Protein AF-A0A1E1WLI4-F1 (afdb_monomer_lite)

InterPro domains:
  IPR000904 Sec7 domain [PF01369] (79-240)
  IPR000904 Sec7 domain [PS50190] (71-241)
  IPR000904 Sec7 domain [SM00222] (75-241)
  IPR000904 Sec7 domain [cd00171] (80-241)
  IPR023394 Sec7, C-terminal domain superfamily [G3DSA:1.10.1000.11] (152-241)
  IPR035999 Sec7 domain superfamily [SSF48425] (76-240)

Secondary structure (DSSP, 8-state):
---SS---S------------S-------HHHHHHHHHHHHHHHHHHHHHHHHHHHHHHHHHHHHHHHHHHHHHHHHHHHHHHHHHHHHHH-HHHHHHHHHHTTSS-SSHHHHHHHHHH-TT--HHHHHHHHT-SSHHHHHHHHHHHHT---TT--HHHHHHHHHHHSPPPSSHHHHHHHHHHHHHHHHHH-TTT-SSHHHHHHHHHHHHHHHHHHH-TT--SPPPHHHHHHHTTTTTTT-

Foldseek 3Di:
DPPPPPPDDDDDDDDDDDDDDPPPDDDDDPVRVVVVVVVVVVVVVVVVVVVVVVVVVVVVVVVVVVVVVVVVVVVVVLVVQLLVLQVLLQVPVVVSVVSCVVVVNFDLALQRLLVVLQVVVSHALASSLVQCLDDDPSSLSNLLNNLVVDDCAPPDLVRLLCVLCVSHPHDPDPSSNLSNLLSNLVSNCVRVVPPAVDSQLSSVVNVLVVVLCCLQPPPVNPDRDDPVRSVVVSQCSRVRD

Structure (mmCIF, N/CA/C/O backbone):
data_AF-A0A1E1WLI4-F1
#
_entry.id   AF-A0A1E1WLI4-F1
#
loop_
_atom_site.group_PDB
_atom_site.id
_atom_site.type_symbol
_atom_site.label_atom_id
_atom_site.label_alt_id
_atom_site.label_comp_id
_atom_site.label_asym_id
_atom_site.label_entity_id
_atom_site.label_seq_id
_atom_site.pdbx_PDB_ins_code
_atom_site.Cartn_x
_atom_site.Cartn_y
_atom_site.Cartn_z
_atom_site.occupancy
_atom_site.B_iso_or_equiv
_atom_site.auth_seq_id
_atom_site.auth_comp_id
_atom_site.auth_asym_id
_atom_site.auth_atom_id
_atom_site.pdbx_PDB_model_num
ATOM 1 N N . MET A 1 1 ? -42.929 10.817 21.572 1.00 41.91 1 MET A N 1
ATOM 2 C CA . MET A 1 1 ? -44.168 10.035 21.795 1.00 41.91 1 MET A CA 1
ATOM 3 C C . MET A 1 1 ? -44.235 9.492 23.230 1.00 41.91 1 MET A C 1
ATOM 5 O O . MET A 1 1 ? -44.717 8.392 23.446 1.00 41.91 1 MET A O 1
ATOM 9 N N . ILE A 1 2 ? -43.776 10.263 24.224 1.00 36.34 2 ILE A N 1
ATOM 10 C CA . ILE A 1 2 ? -43.854 9.917 25.658 1.00 36.34 2 ILE A CA 1
ATOM 11 C C . ILE A 1 2 ? -44.306 11.183 26.400 1.00 36.34 2 ILE A C 1
ATOM 13 O O . ILE A 1 2 ? -43.609 11.724 27.245 1.00 36.34 2 ILE A O 1
ATOM 17 N N . SER A 1 3 ? -45.430 11.746 25.965 1.00 35.00 3 SER A N 1
ATOM 18 C CA . SER A 1 3 ? -45.944 13.022 26.481 1.00 35.00 3 SER A CA 1
ATOM 19 C C . SER A 1 3 ? -47.457 13.008 26.720 1.00 35.00 3 SER A C 1
ATOM 21 O O . SER A 1 3 ? -48.027 14.051 26.998 1.00 35.00 3 SER A O 1
ATOM 23 N N . ASP A 1 4 ? -48.101 11.834 26.671 1.00 39.88 4 ASP A N 1
ATOM 24 C CA . ASP A 1 4 ? -49.566 11.707 26.779 1.00 39.88 4 ASP A CA 1
ATOM 25 C C . ASP A 1 4 ? -50.055 10.845 27.959 1.00 39.88 4 ASP A C 1
ATOM 27 O O . ASP A 1 4 ? -51.241 10.541 28.047 1.00 39.88 4 ASP A O 1
ATOM 31 N N . PHE A 1 5 ? -49.184 10.456 28.898 1.00 37.03 5 PHE A N 1
ATOM 32 C CA . PHE A 1 5 ? -49.568 9.563 30.009 1.00 37.03 5 PHE A CA 1
ATOM 33 C C . PHE A 1 5 ? -49.597 10.210 31.403 1.00 37.03 5 PHE A C 1
ATOM 35 O O . PHE A 1 5 ? -49.761 9.512 32.400 1.00 37.03 5 PHE A O 1
ATOM 42 N N . GLU A 1 6 ? -49.500 11.538 31.484 1.00 39.47 6 GLU A N 1
ATOM 43 C CA . GLU A 1 6 ? -49.388 12.275 32.754 1.00 39.47 6 GLU A CA 1
ATOM 44 C C . GLU A 1 6 ? -50.690 12.951 33.232 1.00 39.47 6 GLU A C 1
ATOM 46 O O . GLU A 1 6 ? -50.656 13.822 34.093 1.00 39.47 6 GLU A O 1
ATOM 51 N N . ASN A 1 7 ? -51.860 12.552 32.718 1.00 34.22 7 ASN A N 1
ATOM 52 C CA . ASN A 1 7 ? -53.120 13.275 32.964 1.00 34.22 7 ASN A CA 1
ATOM 53 C C . ASN A 1 7 ? -54.192 12.515 33.762 1.00 34.22 7 ASN A C 1
ATOM 55 O O . ASN A 1 7 ? -55.387 12.703 33.542 1.00 34.22 7 ASN A O 1
ATOM 59 N N . LEU A 1 8 ? -53.801 11.691 34.736 1.00 33.12 8 LEU A N 1
ATOM 60 C CA . LEU A 1 8 ? -54.750 11.187 35.736 1.00 33.12 8 LEU A CA 1
ATOM 61 C C . LEU A 1 8 ? -54.211 11.330 37.159 1.00 33.12 8 LEU A C 1
ATOM 63 O O . LEU A 1 8 ? -53.906 10.356 37.840 1.00 33.12 8 LEU A O 1
ATOM 67 N N . SER A 1 9 ? -54.174 12.572 37.640 1.00 39.81 9 SER A N 1
ATOM 68 C CA . SER A 1 9 ? -54.328 12.831 39.068 1.00 39.81 9 SER A CA 1
ATOM 69 C C . SER A 1 9 ? -55.170 14.087 39.312 1.00 39.81 9 SER A C 1
ATOM 71 O O . SER A 1 9 ? -54.763 15.197 38.995 1.00 39.81 9 SER A O 1
ATOM 73 N N . LEU A 1 10 ? -56.347 13.851 39.902 1.00 46.19 10 LEU A N 1
ATOM 74 C CA . LEU A 1 10 ? -57.048 14.695 40.877 1.00 46.19 10 LEU A CA 1
ATOM 75 C C . LEU A 1 10 ? -57.472 16.121 40.452 1.00 46.19 10 LEU A C 1
ATOM 77 O O . LEU A 1 10 ? -56.738 17.092 40.603 1.00 46.19 10 LEU A O 1
ATOM 81 N N . GLY A 1 11 ? -58.755 16.261 40.097 1.00 29.23 11 GLY A N 1
ATOM 82 C CA . GLY A 1 11 ? -59.510 17.521 40.111 1.00 29.23 11 GLY A CA 1
ATOM 83 C C . GLY A 1 11 ? -60.920 17.276 40.661 1.00 29.23 11 GLY A C 1
ATOM 84 O O . GLY A 1 11 ? -61.632 16.412 40.158 1.00 29.23 11 GLY A O 1
ATOM 85 N N . GLY A 1 12 ? -61.270 17.953 41.756 1.00 32.59 12 GLY A N 1
ATOM 86 C CA . GLY A 1 12 ? -62.385 17.602 42.641 1.00 32.59 12 GLY A CA 1
ATOM 87 C C . GLY A 1 12 ? -63.793 18.117 42.295 1.00 32.59 12 GLY A C 1
ATOM 88 O O . GLY A 1 12 ? -64.016 18.841 41.332 1.00 32.59 12 GLY A O 1
ATOM 89 N N . ASN A 1 13 ? -64.719 17.692 43.168 1.00 41.06 13 ASN A N 1
ATOM 90 C CA . ASN A 1 13 ? -66.100 18.124 43.449 1.00 41.06 13 ASN A CA 1
ATOM 91 C C . ASN A 1 13 ? -66.645 19.376 42.726 1.00 41.06 13 ASN A C 1
ATOM 93 O O . ASN A 1 13 ? -66.131 20.468 42.947 1.00 41.06 13 ASN A O 1
ATOM 97 N N . ASN A 1 14 ? -67.826 19.278 42.088 1.00 39.31 14 ASN A N 1
ATOM 98 C CA . ASN A 1 14 ? -69.130 19.610 42.707 1.00 39.31 14 ASN A CA 1
ATOM 99 C C . ASN A 1 14 ? -70.328 19.472 41.734 1.00 39.31 14 ASN A C 1
ATOM 101 O O . ASN A 1 14 ? -70.182 19.640 40.531 1.00 39.31 14 ASN A O 1
ATOM 105 N N . ALA A 1 15 ? -71.518 19.318 42.335 1.00 34.66 15 ALA A N 1
ATOM 106 C CA . ALA A 1 15 ? -72.873 19.577 41.812 1.00 34.66 15 ALA A CA 1
ATOM 107 C C . ALA A 1 15 ? -73.647 18.444 41.090 1.00 34.66 15 ALA A C 1
ATOM 109 O O . ALA A 1 15 ? -73.591 18.251 39.882 1.00 34.66 15 ALA A O 1
ATOM 110 N N . ALA A 1 16 ? -74.453 17.766 41.915 1.00 50.00 16 ALA A N 1
ATOM 111 C CA . ALA A 1 16 ? -75.789 17.209 41.688 1.00 50.00 16 ALA A CA 1
ATOM 112 C C . ALA A 1 16 ? -76.392 17.239 40.267 1.00 50.00 16 ALA A C 1
ATOM 114 O O . ALA A 1 16 ? -76.735 18.291 39.737 1.00 50.00 16 ALA A O 1
ATOM 115 N N . SER A 1 17 ? -76.765 16.060 39.766 1.00 34.81 17 SER A N 1
ATOM 116 C CA . SER A 1 17 ? -78.073 15.885 39.130 1.00 34.81 17 SER A CA 1
ATOM 117 C C . SER A 1 17 ? -78.572 14.453 39.310 1.00 34.81 17 SER A C 1
ATOM 119 O O . SER A 1 17 ? -77.885 13.461 39.094 1.00 34.81 17 SER A O 1
ATOM 121 N N . ASN A 1 18 ? -79.788 14.409 39.828 1.00 45.06 18 ASN A N 1
ATOM 122 C CA . ASN A 1 18 ? -80.587 13.268 40.203 1.00 45.06 18 ASN A CA 1
ATOM 123 C C . ASN A 1 18 ? -81.033 12.511 38.940 1.00 45.06 18 ASN A C 1
ATOM 125 O O . ASN A 1 18 ? -81.950 12.961 38.262 1.00 45.06 18 ASN A O 1
ATOM 129 N N . HIS A 1 19 ? -80.413 11.376 38.629 1.00 37.69 19 HIS A N 1
ATOM 130 C CA . HIS A 1 19 ? -81.021 10.356 37.776 1.00 37.69 19 HIS A CA 1
ATOM 131 C C . HIS A 1 19 ? -80.752 8.992 38.402 1.00 37.69 19 HIS A C 1
ATOM 133 O O . HIS A 1 19 ? -79.613 8.540 38.478 1.00 37.69 19 HIS A O 1
ATOM 139 N N . GLY A 1 20 ? -81.822 8.394 38.932 1.00 39.03 20 GLY A N 1
ATOM 140 C CA . GLY A 1 20 ? -81.800 7.078 39.551 1.00 39.03 20 GLY A CA 1
ATOM 141 C C . GLY A 1 20 ? -81.282 6.028 38.578 1.00 39.03 20 GLY A C 1
ATOM 142 O O . GLY A 1 20 ? -81.850 5.838 37.503 1.00 39.03 20 GLY A O 1
ATOM 143 N N . ASP A 1 21 ? -80.208 5.361 38.983 1.00 35.41 21 ASP A N 1
ATOM 144 C CA . ASP A 1 21 ? -79.674 4.200 38.289 1.00 35.41 21 ASP A CA 1
ATOM 145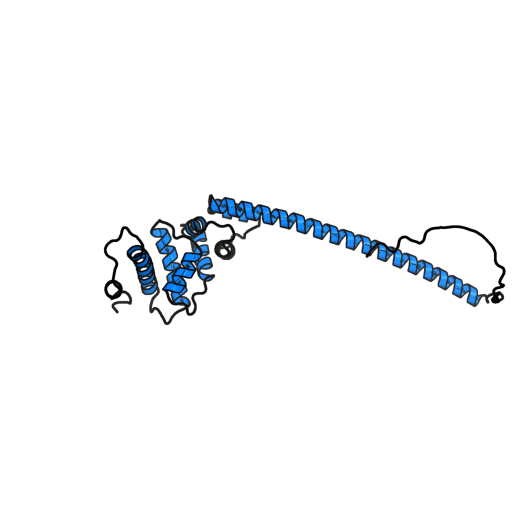 C C . ASP A 1 21 ? -80.557 2.977 38.638 1.00 35.41 21 ASP A C 1
ATOM 147 O O . ASP A 1 21 ? -80.740 2.693 39.828 1.00 35.41 21 ASP A O 1
ATOM 151 N N . PRO A 1 22 ? -81.161 2.259 37.667 1.00 40.94 22 PRO A N 1
ATOM 152 C CA . PRO A 1 22 ? -82.155 1.210 37.933 1.00 40.94 22 PRO A CA 1
ATOM 153 C C . PRO A 1 22 ? -81.571 -0.091 38.502 1.00 40.94 22 PRO A C 1
ATOM 155 O O . PRO A 1 22 ? -82.314 -1.034 38.766 1.00 40.94 22 PRO A O 1
ATOM 158 N N . PHE A 1 23 ? -80.256 -0.171 38.696 1.00 41.78 23 PHE A N 1
ATOM 159 C CA . PHE A 1 23 ? -79.565 -1.390 39.105 1.00 41.78 23 PHE A CA 1
ATOM 160 C C . PHE A 1 23 ? -79.122 -1.353 40.570 1.00 41.78 23 PHE A C 1
ATOM 162 O O . PHE A 1 23 ? -77.966 -1.592 40.911 1.00 41.78 23 PHE A O 1
ATOM 169 N N . SER A 1 24 ? -80.082 -1.140 41.470 1.00 48.59 24 SER A N 1
ATOM 170 C CA . SER A 1 24 ? -79.969 -1.599 42.858 1.00 48.59 24 SER A CA 1
ATOM 171 C C . SER A 1 24 ? -80.177 -3.119 42.883 1.00 48.59 24 SER A C 1
ATOM 173 O O . SER A 1 24 ? -81.220 -3.613 43.316 1.00 48.59 24 SER A O 1
ATOM 175 N N . HIS A 1 25 ? -79.210 -3.876 42.359 1.00 46.22 25 HIS A N 1
ATOM 176 C CA . HIS A 1 25 ? -79.233 -5.332 42.453 1.00 46.22 25 HIS A CA 1
ATOM 177 C C . HIS A 1 25 ? -79.003 -5.749 43.909 1.00 46.22 25 HIS A C 1
ATOM 179 O O . HIS A 1 25 ? -77.880 -5.768 44.406 1.00 46.22 25 HIS A O 1
ATOM 185 N N . THR A 1 26 ? -80.122 -6.023 44.585 1.00 52.44 26 THR A N 1
ATOM 186 C CA . THR A 1 26 ? -80.393 -7.287 45.286 1.00 52.44 26 THR A CA 1
ATOM 187 C C . THR A 1 26 ? -79.150 -8.062 45.716 1.00 52.44 26 THR A C 1
ATOM 189 O O . THR A 1 26 ? -78.447 -8.604 44.866 1.00 52.44 26 THR A O 1
ATOM 192 N N . GLU A 1 27 ? -78.947 -8.123 47.033 1.00 63.09 27 GLU A N 1
ATOM 193 C CA . GLU A 1 27 ? -78.191 -9.132 47.789 1.00 63.09 27 GLU A CA 1
ATOM 194 C C . GLU A 1 27 ? -77.530 -10.209 46.910 1.00 63.09 27 GLU A C 1
ATOM 196 O O . GLU A 1 27 ? -78.153 -11.200 46.529 1.00 63.09 27 GLU A O 1
ATOM 201 N N . LEU A 1 28 ? -76.255 -9.989 46.566 1.00 62.34 28 LEU A N 1
ATOM 202 C CA . LEU A 1 28 ? -75.409 -10.990 45.913 1.00 62.34 28 LEU A CA 1
ATOM 203 C C . LEU A 1 28 ? -75.507 -12.307 46.686 1.00 62.34 28 LEU A C 1
ATOM 205 O O . LEU A 1 28 ? -75.354 -12.315 47.911 1.00 62.34 28 LEU A O 1
ATOM 209 N N . THR A 1 29 ? -75.704 -13.426 45.986 1.00 77.12 29 THR A N 1
ATOM 210 C CA . THR A 1 29 ? -75.636 -14.729 46.655 1.00 77.12 29 THR A CA 1
ATOM 211 C C . THR A 1 29 ? -74.233 -14.923 47.248 1.00 77.12 29 THR A C 1
ATOM 213 O O . THR A 1 29 ? -73.255 -14.386 46.708 1.00 77.12 29 THR A O 1
ATOM 216 N N . PRO A 1 30 ? -74.077 -15.700 48.336 1.00 79.31 30 PRO A N 1
ATOM 217 C CA . PRO A 1 30 ? -72.772 -15.919 48.968 1.00 79.31 30 PRO A CA 1
ATOM 218 C C . PRO A 1 30 ? -71.690 -16.388 47.979 1.00 79.31 30 PRO A C 1
ATOM 220 O O . PRO A 1 30 ? -70.521 -16.018 48.088 1.00 79.31 30 PRO A O 1
ATOM 223 N N . GLU A 1 31 ? -72.094 -17.160 46.967 1.00 80.94 31 GLU A N 1
ATOM 224 C CA . GLU A 1 31 ? -71.239 -17.649 45.882 1.00 80.94 31 GLU A CA 1
ATOM 225 C C . GLU A 1 31 ? -70.775 -16.528 44.940 1.00 80.94 31 GLU A C 1
ATOM 227 O O . GLU A 1 31 ? -69.593 -16.465 44.597 1.00 80.94 31 GLU A O 1
ATOM 232 N N . GLN A 1 32 ? -71.663 -15.600 44.568 1.00 80.31 32 GLN A N 1
ATOM 233 C CA . GLN A 1 32 ? -71.318 -14.439 43.741 1.00 80.31 32 GLN A CA 1
ATOM 234 C C . GLN A 1 32 ? -70.427 -13.446 44.497 1.00 80.31 32 GLN A C 1
ATOM 236 O O . GLN A 1 32 ? -69.485 -12.900 43.923 1.00 80.31 32 GLN A O 1
ATOM 241 N N . GLN A 1 33 ? -70.670 -13.248 45.797 1.00 77.19 33 GLN A N 1
ATOM 242 C CA . GLN A 1 33 ? -69.817 -12.428 46.664 1.00 77.19 33 GLN A CA 1
ATOM 243 C C . GLN A 1 33 ? -68.402 -13.014 46.779 1.00 77.19 33 GLN A C 1
ATOM 245 O O . GLN A 1 33 ? -67.419 -12.283 46.649 1.00 77.19 33 GLN A O 1
ATOM 250 N N . LYS A 1 34 ? -68.291 -14.338 46.945 1.00 84.50 34 LYS A N 1
ATOM 251 C CA . LYS A 1 34 ? -67.009 -15.055 46.968 1.00 84.50 34 LYS A CA 1
ATOM 252 C C . LYS A 1 34 ? -66.260 -14.934 45.636 1.00 84.50 34 LYS A C 1
ATOM 254 O O . LYS A 1 34 ? -65.084 -14.579 45.639 1.00 84.50 34 LYS A O 1
ATOM 259 N N . ALA A 1 35 ? -66.944 -15.135 44.507 1.00 85.50 35 ALA A N 1
ATOM 260 C CA . ALA A 1 35 ? -66.349 -14.979 43.178 1.00 85.50 35 ALA A CA 1
ATOM 261 C C . ALA A 1 35 ? -65.848 -13.545 42.928 1.00 85.50 35 ALA A C 1
ATOM 263 O O . ALA A 1 35 ? -64.760 -13.353 42.391 1.00 85.50 35 ALA A O 1
ATOM 264 N N . LEU A 1 36 ? -66.599 -12.527 43.367 1.00 83.25 36 LEU A N 1
ATOM 265 C CA . LEU A 1 36 ? -66.191 -11.124 43.262 1.00 83.25 36 LEU A CA 1
ATOM 266 C C . LEU A 1 36 ? -64.923 -10.830 44.082 1.00 83.25 36 LEU A C 1
ATOM 268 O O . LEU A 1 36 ? -64.057 -10.081 43.630 1.00 83.25 36 LEU A O 1
ATOM 272 N N . ILE A 1 37 ? -64.805 -11.415 45.277 1.00 88.75 37 ILE A N 1
ATOM 273 C CA . ILE A 1 37 ? -63.611 -11.299 46.126 1.00 88.75 37 ILE A CA 1
ATOM 274 C C . ILE A 1 37 ? -62.409 -11.966 45.451 1.00 88.75 37 ILE A C 1
ATOM 276 O O . ILE A 1 37 ? -61.342 -11.356 45.394 1.00 88.75 37 ILE A O 1
ATOM 280 N N . ASP A 1 38 ? -62.579 -13.162 44.885 1.00 91.56 38 ASP A N 1
ATOM 281 C CA . ASP A 1 38 ? -61.509 -13.863 44.166 1.00 91.56 38 ASP A CA 1
ATOM 282 C C . ASP A 1 38 ? -61.069 -13.102 42.903 1.00 91.56 38 ASP A C 1
ATOM 284 O O . ASP A 1 38 ? -59.870 -12.951 42.665 1.00 91.56 38 ASP A O 1
ATOM 288 N N . ILE A 1 39 ? -62.010 -12.544 42.130 1.00 91.94 39 ILE A N 1
ATOM 289 C CA . ILE A 1 39 ? -61.708 -11.691 40.966 1.00 91.94 39 ILE A CA 1
ATOM 290 C C . ILE A 1 39 ? -60.948 -10.436 41.401 1.00 91.94 39 ILE A C 1
ATOM 292 O O . ILE A 1 39 ? -59.966 -10.059 40.764 1.00 91.94 39 ILE A O 1
ATOM 296 N N . ARG A 1 40 ? -61.374 -9.784 42.491 1.00 88.31 40 ARG A N 1
ATOM 297 C CA . ARG A 1 40 ? -60.684 -8.603 43.031 1.00 88.31 40 ARG A CA 1
ATOM 298 C C . ARG A 1 40 ? -59.274 -8.945 43.496 1.00 88.31 40 ARG A C 1
ATOM 300 O O . ARG A 1 40 ? -58.356 -8.211 43.149 1.00 88.31 40 ARG A O 1
ATOM 307 N N . ARG A 1 41 ? -59.092 -10.066 44.202 1.00 92.88 41 ARG A N 1
ATOM 308 C CA . ARG A 1 41 ? -57.770 -10.551 44.624 1.00 92.88 41 ARG A CA 1
ATOM 309 C C . ARG A 1 41 ? -56.864 -10.770 43.416 1.00 92.88 41 ARG A C 1
ATOM 311 O O . ARG A 1 41 ? -55.761 -10.239 43.374 1.00 92.88 41 ARG A O 1
ATOM 318 N N . ARG A 1 42 ? -57.369 -11.465 42.395 1.00 93.12 42 ARG A N 1
ATOM 319 C CA . ARG A 1 42 ? -56.601 -11.781 41.187 1.00 93.12 42 ARG A CA 1
ATOM 320 C C . ARG A 1 42 ? -56.281 -10.552 40.341 1.00 93.12 42 ARG A C 1
ATOM 322 O O . ARG A 1 42 ? -55.202 -10.461 39.770 1.00 93.12 42 ARG A O 1
ATOM 329 N N . LYS A 1 43 ? -57.186 -9.569 40.301 1.00 92.88 43 LYS A N 1
ATOM 330 C CA . LYS A 1 43 ? -56.917 -8.255 39.704 1.00 92.88 43 LYS A CA 1
ATOM 331 C C . LYS A 1 43 ? -55.761 -7.552 40.421 1.00 92.88 43 LYS A C 1
ATOM 333 O O . LYS A 1 43 ? -54.916 -6.972 39.751 1.00 92.88 43 LYS A O 1
ATOM 338 N N . THR A 1 44 ? -55.724 -7.591 41.753 1.00 92.69 44 THR A N 1
ATOM 339 C CA . THR A 1 44 ? -54.628 -7.000 42.532 1.00 92.69 44 THR A CA 1
ATOM 340 C C . THR A 1 44 ? -53.302 -7.716 42.277 1.00 92.69 44 THR A C 1
ATOM 342 O O . THR A 1 44 ? -52.295 -7.044 42.086 1.00 92.69 44 THR A O 1
ATOM 345 N N . GLU A 1 45 ? -53.307 -9.050 42.206 1.00 95.25 45 GLU A N 1
ATOM 346 C CA . GLU A 1 45 ? -52.125 -9.858 41.858 1.00 95.25 45 GLU A CA 1
ATOM 347 C C . GLU A 1 45 ? -51.581 -9.491 40.466 1.00 95.25 45 GLU A C 1
ATOM 349 O O . GLU A 1 45 ? -50.407 -9.162 40.336 1.00 95.25 45 GLU A O 1
ATOM 354 N N . LEU A 1 46 ? -52.444 -9.439 39.445 1.00 94.75 46 LEU A N 1
ATOM 355 C CA . LEU A 1 46 ? -52.040 -9.074 38.081 1.00 94.75 46 LEU A CA 1
ATOM 356 C C . LEU A 1 46 ? -51.528 -7.634 37.974 1.00 94.75 46 LEU A C 1
ATOM 358 O O . LEU A 1 46 ? -50.615 -7.360 37.205 1.00 94.75 46 LEU A O 1
ATOM 362 N N . LEU A 1 47 ? -52.108 -6.694 38.727 1.00 92.25 47 LEU A N 1
ATOM 363 C CA . LEU A 1 47 ? -51.627 -5.310 38.744 1.00 92.25 47 LEU A CA 1
ATOM 364 C C . LEU A 1 47 ? -50.231 -5.198 39.364 1.00 92.25 47 LEU A C 1
ATOM 366 O O . LEU A 1 47 ? -49.423 -4.415 38.873 1.00 92.25 47 LEU A O 1
ATOM 370 N N . LEU A 1 48 ? -49.951 -5.979 40.409 1.00 94.38 48 LEU A N 1
ATOM 371 C CA . LEU A 1 48 ? -48.613 -6.074 40.993 1.00 94.38 48 LEU A CA 1
ATOM 372 C C . LEU A 1 48 ? -47.616 -6.667 39.995 1.00 94.38 48 LEU A C 1
ATOM 374 O O . LEU A 1 48 ? -46.527 -6.130 39.839 1.00 94.38 48 LEU A O 1
ATOM 378 N N . GLU A 1 49 ? -48.011 -7.716 39.278 1.00 96.31 49 GLU A N 1
ATOM 379 C CA . GLU A 1 49 ? -47.166 -8.373 38.277 1.00 96.31 49 GLU A CA 1
ATOM 380 C C . GLU A 1 49 ? -46.865 -7.448 37.084 1.00 96.31 49 GLU A C 1
ATOM 382 O O . GLU A 1 49 ? -45.718 -7.327 36.664 1.00 96.31 49 GLU A O 1
ATOM 387 N N . ILE A 1 50 ? -47.863 -6.703 36.591 1.00 94.25 50 ILE A N 1
ATOM 388 C CA . ILE A 1 50 ? -47.670 -5.678 35.550 1.00 94.25 50 ILE A CA 1
ATOM 389 C C . ILE A 1 50 ? -46.735 -4.569 36.036 1.00 94.25 50 ILE A C 1
ATOM 391 O O . ILE A 1 50 ? -45.901 -4.097 35.264 1.00 94.25 50 ILE A O 1
ATOM 395 N N . GLN A 1 51 ? -46.875 -4.134 37.290 1.00 92.62 51 GLN A N 1
ATOM 396 C CA . GLN A 1 51 ? -46.003 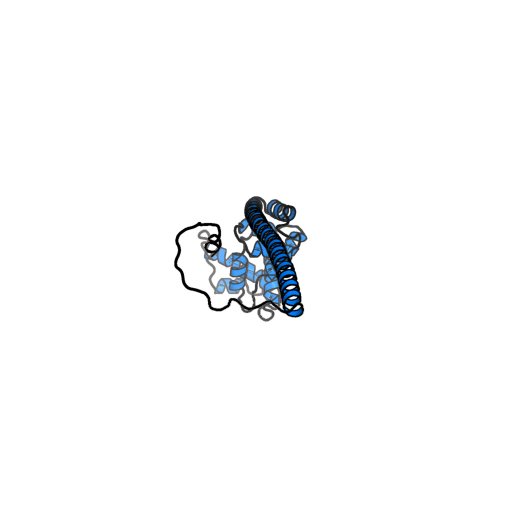-3.108 37.853 1.00 92.62 51 GLN A CA 1
ATOM 397 C C . GLN A 1 51 ? -44.560 -3.611 37.946 1.00 92.62 51 GLN A C 1
ATOM 399 O O . GLN A 1 51 ? -43.652 -2.912 37.512 1.00 92.62 51 GLN A O 1
ATOM 404 N N . GLN A 1 52 ? -44.363 -4.843 38.411 1.00 95.94 52 GLN A N 1
ATOM 405 C CA . GLN A 1 52 ? -43.043 -5.452 38.498 1.00 95.94 52 GLN A CA 1
ATOM 406 C C . GLN A 1 52 ? -42.391 -5.603 37.115 1.00 95.94 52 GLN A C 1
ATOM 408 O O . GLN A 1 52 ? -41.253 -5.188 36.929 1.00 95.94 52 GLN A O 1
ATOM 413 N N . LEU A 1 53 ? -43.130 -6.096 36.116 1.00 94.62 53 LEU A N 1
ATOM 414 C CA . LEU A 1 53 ? -42.635 -6.199 34.737 1.00 94.62 53 LEU A CA 1
ATOM 415 C C . LEU A 1 53 ? -42.296 -4.833 34.129 1.00 94.62 53 LEU A C 1
ATOM 417 O O . LEU A 1 53 ? -41.366 -4.716 33.333 1.00 94.62 53 LEU A O 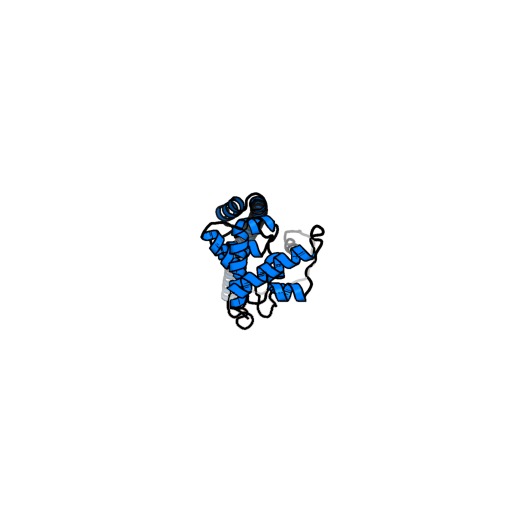1
ATOM 421 N N . LYS A 1 54 ? -43.053 -3.790 34.481 1.00 93.81 54 LYS A N 1
ATOM 422 C CA . LYS A 1 54 ? -42.773 -2.419 34.046 1.00 93.81 54 LYS A CA 1
ATOM 423 C C . LYS A 1 54 ? -41.472 -1.898 34.657 1.00 93.81 54 LYS A C 1
ATOM 425 O O . LYS A 1 54 ? -40.719 -1.225 33.957 1.00 93.81 54 LYS A O 1
ATOM 430 N N . ASP A 1 55 ? -41.225 -2.210 35.924 1.00 93.44 55 ASP A N 1
ATOM 431 C CA . ASP A 1 55 ? -40.004 -1.814 36.623 1.00 93.44 55 ASP A CA 1
ATOM 432 C C . ASP A 1 55 ? -38.786 -2.567 36.052 1.00 93.44 55 ASP A C 1
ATOM 434 O O . ASP A 1 55 ? -37.787 -1.933 35.716 1.00 93.44 55 ASP A O 1
ATOM 438 N N . GLU A 1 56 ? -38.911 -3.878 35.806 1.00 95.81 56 GLU A N 1
ATOM 439 C CA . GLU A 1 56 ? -37.883 -4.698 35.138 1.00 95.81 56 GLU A CA 1
ATOM 440 C C . GLU A 1 56 ? -37.566 -4.185 33.722 1.00 95.81 56 GLU A C 1
ATOM 442 O O . GLU A 1 56 ? -36.402 -4.043 33.348 1.00 95.81 56 GLU A O 1
ATOM 447 N N . LEU A 1 57 ? -38.588 -3.839 32.928 1.00 93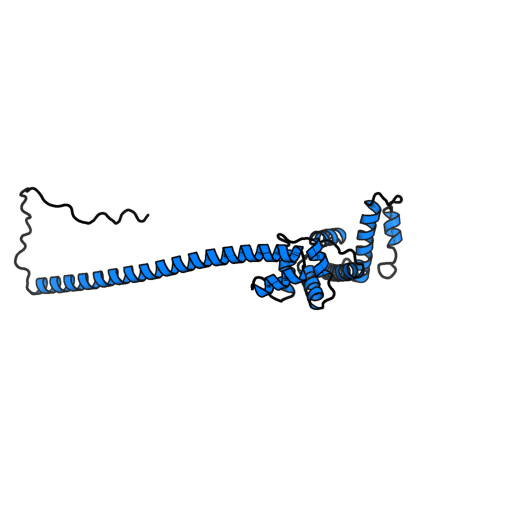.94 57 LEU A N 1
ATOM 448 C CA . LEU A 1 57 ? -38.386 -3.249 31.602 1.00 93.94 57 LEU A CA 1
ATOM 449 C C . LEU A 1 57 ? -37.680 -1.888 31.689 1.00 93.94 57 LEU A C 1
ATOM 451 O O . LEU A 1 57 ? -36.844 -1.580 30.841 1.00 93.94 57 LEU A O 1
ATOM 455 N N . GLY A 1 58 ? -38.008 -1.078 32.699 1.00 93.62 58 GLY A N 1
ATOM 456 C CA . GLY A 1 58 ? -37.350 0.204 32.945 1.00 93.62 58 GLY A CA 1
ATOM 457 C C . GLY A 1 58 ? -35.856 0.050 33.233 1.00 93.62 58 GLY A C 1
ATOM 458 O O . GLY A 1 58 ? -35.053 0.825 32.716 1.00 93.62 58 GLY A O 1
ATOM 459 N N . GLU A 1 59 ? -35.479 -0.973 33.998 1.00 92.75 59 GLU A N 1
ATOM 460 C CA . GLU A 1 59 ? -34.080 -1.281 34.307 1.00 92.75 59 GLU A CA 1
ATOM 461 C C . GLU A 1 59 ? -33.311 -1.743 33.060 1.00 92.75 59 GLU A C 1
ATOM 463 O O . GLU A 1 59 ? -32.250 -1.201 32.755 1.00 92.75 59 GLU A O 1
ATOM 468 N N . VAL A 1 60 ? -33.894 -2.645 32.263 1.00 91.81 60 VAL A N 1
ATOM 469 C CA . VAL A 1 60 ? -33.283 -3.118 31.005 1.00 91.81 60 VAL A CA 1
ATOM 470 C C . VAL A 1 60 ? -33.099 -1.981 29.993 1.00 91.81 60 VAL A C 1
ATOM 472 O O . VAL A 1 60 ? -32.074 -1.914 29.316 1.00 91.81 60 VAL A O 1
ATOM 475 N N . VAL A 1 61 ? -34.071 -1.069 29.879 1.00 91.06 61 VAL A N 1
ATOM 476 C CA . VAL A 1 61 ? -33.950 0.105 28.997 1.00 91.06 61 VAL A CA 1
ATOM 477 C C . VAL A 1 61 ? -32.819 1.022 29.465 1.00 91.06 61 VAL A C 1
ATOM 479 O O . VAL A 1 61 ? -32.016 1.452 28.640 1.00 91.06 61 VAL A O 1
ATOM 482 N N . ALA A 1 62 ? -32.702 1.271 30.771 1.00 89.06 62 ALA A N 1
ATOM 483 C CA . ALA A 1 62 ? -31.616 2.079 31.320 1.00 89.06 62 ALA A CA 1
ATOM 484 C C . ALA A 1 62 ? -30.233 1.433 31.100 1.00 89.06 62 ALA A C 1
ATOM 486 O O . ALA A 1 62 ? -29.265 2.138 30.806 1.00 89.06 62 ALA A O 1
ATOM 487 N N . GLU A 1 63 ? -30.128 0.103 31.198 1.00 89.06 63 GLU A N 1
ATOM 488 C CA . GLU A 1 63 ? -28.895 -0.623 30.876 1.00 89.06 63 GLU A CA 1
ATOM 489 C C . GLU A 1 63 ? -28.525 -0.506 29.393 1.00 89.06 63 GLU A C 1
ATOM 491 O O . GLU A 1 63 ? -27.370 -0.214 29.080 1.00 89.06 63 GLU A O 1
ATOM 496 N N . LEU A 1 64 ? -29.491 -0.666 28.481 1.00 83.50 64 LEU A N 1
ATOM 497 C CA . LEU A 1 64 ? -29.268 -0.503 27.040 1.00 83.50 64 LEU A CA 1
ATOM 498 C C . LEU A 1 64 ? -28.798 0.917 26.692 1.00 83.50 64 LEU A C 1
ATOM 500 O O . LEU A 1 64 ? -27.807 1.076 25.980 1.00 83.50 64 LEU A O 1
ATOM 504 N N . GLU A 1 65 ? -29.439 1.948 27.247 1.00 84.19 65 GLU A N 1
ATOM 505 C CA . GLU A 1 65 ? -29.032 3.345 27.043 1.00 84.19 65 GLU A CA 1
ATOM 506 C C . GLU A 1 65 ? -27.622 3.626 27.596 1.00 84.19 65 GLU A C 1
ATOM 508 O O . GLU A 1 65 ? -26.825 4.343 26.980 1.00 84.19 65 GLU A O 1
ATOM 513 N N . ALA A 1 66 ? -27.271 3.035 28.743 1.00 81.38 66 ALA A N 1
ATOM 514 C CA . ALA A 1 66 ? -25.935 3.157 29.319 1.00 81.38 66 ALA A CA 1
ATOM 515 C C . ALA A 1 66 ? -24.865 2.445 28.473 1.00 81.38 66 ALA A C 1
ATOM 517 O O . ALA A 1 66 ? -23.743 2.949 28.348 1.00 81.38 66 ALA A O 1
ATOM 518 N N . MET A 1 67 ? -25.194 1.290 27.889 1.00 76.12 67 MET A N 1
ATOM 519 C CA . MET A 1 67 ? -24.312 0.559 26.980 1.00 76.12 67 MET A CA 1
ATOM 520 C C . MET A 1 67 ? -24.053 1.357 25.695 1.00 76.12 67 MET A C 1
ATOM 522 O O . MET A 1 67 ? -22.885 1.559 25.348 1.00 76.12 67 MET A O 1
ATOM 526 N N . ASP A 1 68 ? -25.097 1.899 25.064 1.00 73.75 68 ASP A N 1
ATOM 527 C CA . ASP A 1 68 ? -24.985 2.703 23.838 1.00 73.75 68 ASP A CA 1
ATOM 528 C C . ASP A 1 68 ? -24.135 3.970 24.054 1.00 73.75 68 ASP A C 1
ATOM 530 O O . ASP A 1 68 ? -23.196 4.244 23.297 1.00 73.75 68 ASP A O 1
ATOM 534 N N . GLY A 1 69 ? -24.367 4.707 25.148 1.00 68.31 69 GLY A N 1
ATOM 535 C CA . GLY A 1 69 ? -23.574 5.900 25.475 1.00 68.31 69 GLY A CA 1
ATOM 536 C C . GLY A 1 69 ? -22.090 5.598 25.741 1.00 68.31 69 GLY A C 1
ATOM 537 O O . GLY A 1 69 ? -21.201 6.398 25.418 1.00 68.31 69 GLY A O 1
ATOM 538 N N . GLN A 1 70 ? -21.781 4.422 26.299 1.00 68.06 70 GLN A N 1
ATOM 539 C CA . GLN A 1 70 ? -20.397 3.975 26.468 1.00 68.06 70 GLN A CA 1
ATOM 540 C C . GLN A 1 70 ? -19.743 3.570 25.144 1.00 68.06 70 GLN A C 1
ATOM 542 O O . GLN A 1 70 ? -18.540 3.803 24.970 1.00 68.06 70 GLN A O 1
ATOM 547 N N . GLU A 1 71 ? -20.488 2.959 24.223 1.00 65.94 71 GLU A N 1
ATOM 548 C CA . GLU A 1 71 ? -19.979 2.584 22.904 1.00 65.94 71 GLU A CA 1
ATOM 549 C C . GLU A 1 71 ? -19.633 3.804 22.049 1.00 65.94 71 GLU A C 1
ATOM 551 O O . GLU A 1 71 ? -18.528 3.851 21.497 1.00 65.94 71 GLU A O 1
ATOM 556 N N . GLU A 1 72 ? -20.486 4.831 22.019 1.00 68.06 72 GLU A N 1
ATOM 557 C CA . GLU A 1 72 ? -20.209 6.076 21.290 1.00 68.06 72 GLU A CA 1
ATOM 558 C C . GLU A 1 72 ? -18.938 6.774 21.802 1.00 68.06 72 GLU A C 1
ATOM 560 O O . GLU A 1 72 ? -18.067 7.177 21.021 1.00 68.06 72 GLU A O 1
ATOM 565 N N . CYS A 1 73 ? -18.764 6.868 23.125 1.00 65.88 73 CYS A N 1
ATOM 566 C CA . CYS A 1 73 ? -17.574 7.476 23.726 1.00 65.88 73 CYS A CA 1
ATOM 567 C C . CYS A 1 73 ? -16.294 6.685 23.391 1.00 65.88 73 CYS A C 1
ATOM 569 O O . CYS A 1 73 ? -15.257 7.264 23.035 1.00 65.88 73 CYS A O 1
ATOM 571 N N . LYS A 1 74 ? -16.366 5.346 23.430 1.00 69.50 74 LYS A N 1
ATOM 572 C CA . LYS A 1 74 ? -15.255 4.458 23.046 1.00 69.50 74 LYS A CA 1
ATOM 573 C C . LYS A 1 74 ? -14.925 4.575 21.557 1.00 69.50 74 LYS A C 1
ATOM 575 O O . LYS A 1 74 ? -13.743 4.625 21.210 1.00 69.50 74 LYS A O 1
ATOM 580 N N . GLN A 1 75 ? -15.925 4.649 20.680 1.00 69.25 75 GLN A N 1
ATOM 581 C CA . GLN A 1 75 ? -15.724 4.822 19.238 1.00 69.25 75 GLN A CA 1
ATOM 582 C C . GLN A 1 75 ? -15.080 6.172 18.915 1.00 69.25 75 GLN A C 1
ATOM 584 O O . GLN A 1 75 ? -14.106 6.219 18.161 1.00 69.25 75 GLN A O 1
ATOM 589 N N . ASN A 1 76 ? -15.540 7.255 19.545 1.00 74.12 76 ASN A N 1
ATOM 590 C CA . ASN A 1 76 ? -14.971 8.588 19.346 1.00 74.12 76 ASN A CA 1
ATOM 591 C C . ASN A 1 76 ? -13.510 8.662 19.840 1.00 74.12 76 ASN A C 1
ATOM 593 O O . ASN A 1 76 ? -12.635 9.236 19.182 1.00 74.12 76 ASN A O 1
ATOM 597 N N . SER A 1 77 ? -13.210 7.992 20.959 1.00 83.81 77 SER A N 1
ATOM 598 C CA . SER A 1 77 ? -11.841 7.831 21.462 1.00 83.81 77 SER A CA 1
ATOM 599 C C . SER A 1 77 ? -10.952 7.055 20.480 1.00 83.81 77 SER A C 1
ATOM 601 O O . SER A 1 77 ? -9.882 7.542 20.105 1.00 83.81 77 SER A O 1
ATOM 603 N N . LYS A 1 78 ? -11.421 5.906 19.970 1.00 86.75 78 LYS A N 1
ATOM 604 C CA . LYS A 1 78 ? -10.683 5.097 18.985 1.00 86.75 78 LYS A CA 1
ATOM 605 C C . LYS A 1 78 ? -10.437 5.848 17.679 1.00 86.75 78 LYS A C 1
ATOM 607 O O . LYS A 1 78 ? -9.326 5.795 17.155 1.00 86.75 78 LYS A O 1
ATOM 612 N N . ALA A 1 79 ? -11.420 6.590 17.170 1.00 88.69 79 ALA A N 1
ATOM 613 C CA . ALA A 1 79 ? -11.262 7.411 15.968 1.00 88.69 79 ALA A CA 1
ATOM 614 C C . ALA A 1 79 ? -10.184 8.494 16.160 1.00 88.69 79 ALA A C 1
ATOM 616 O O . ALA A 1 79 ? -9.323 8.701 15.297 1.00 88.69 79 ALA A O 1
ATOM 617 N N . LYS A 1 80 ? -10.166 9.142 17.332 1.00 90.94 80 LYS A N 1
ATOM 618 C CA . LYS A 1 80 ? -9.134 10.120 17.692 1.00 90.94 80 LYS A CA 1
ATOM 619 C C . LYS A 1 80 ? -7.750 9.476 17.804 1.00 90.94 80 LYS A C 1
ATOM 621 O O . LYS A 1 80 ? -6.790 10.015 17.251 1.00 90.94 80 LYS A O 1
ATOM 626 N N . GLN A 1 81 ? -7.639 8.326 18.469 1.00 93.06 81 GLN A N 1
ATOM 627 C CA . GLN A 1 81 ? -6.383 7.577 18.565 1.00 93.06 81 GLN A CA 1
ATOM 628 C C . GLN A 1 81 ? -5.897 7.125 17.178 1.00 93.06 81 GLN A C 1
ATOM 630 O O . GLN A 1 81 ? -4.720 7.287 16.866 1.00 93.06 81 GLN A O 1
ATOM 635 N N . MET A 1 82 ? -6.793 6.673 16.295 1.00 94.31 82 MET A N 1
ATOM 636 C CA . MET A 1 82 ? -6.465 6.317 14.909 1.00 94.31 82 MET A CA 1
ATOM 637 C C . MET A 1 82 ? -5.875 7.509 14.145 1.00 94.31 82 MET A C 1
ATOM 639 O O . MET A 1 82 ? -4.836 7.382 13.496 1.00 94.31 82 MET A O 1
ATOM 643 N N . SER A 1 83 ? -6.473 8.697 14.274 1.00 94.81 83 SER A N 1
ATOM 644 C CA . SER A 1 83 ? -5.932 9.925 13.673 1.00 94.81 83 SER A CA 1
ATOM 645 C C . SER A 1 83 ? -4.525 10.257 14.191 1.00 94.81 83 SER A C 1
ATOM 647 O O . SER A 1 83 ? -3.643 10.632 13.413 1.00 94.81 83 SER A O 1
ATOM 649 N N . ILE A 1 84 ? -4.279 10.081 15.494 1.00 94.62 84 ILE A N 1
ATOM 650 C CA . ILE A 1 84 ? -2.952 10.273 16.098 1.00 94.62 84 ILE A CA 1
ATOM 651 C C . ILE A 1 84 ? -1.952 9.244 15.553 1.00 94.62 84 ILE A C 1
ATOM 653 O O . ILE A 1 84 ? -0.837 9.623 15.194 1.00 94.62 84 ILE A O 1
ATOM 657 N N . GLY A 1 85 ? -2.349 7.976 15.437 1.00 95.75 85 GLY A N 1
ATOM 658 C CA . GLY A 1 85 ? -1.520 6.908 14.877 1.00 95.75 85 GLY A CA 1
ATOM 659 C C . GLY A 1 85 ? -1.117 7.177 13.428 1.00 95.75 85 GLY A C 1
ATOM 660 O O . GLY A 1 85 ? 0.066 7.109 13.107 1.00 95.75 85 GLY A O 1
ATOM 661 N N . ARG A 1 86 ? -2.060 7.613 12.581 1.00 96.31 86 ARG A N 1
ATOM 662 C CA . ARG A 1 86 ? -1.789 8.035 11.191 1.00 96.31 86 ARG A CA 1
ATOM 663 C C . ARG A 1 86 ? -0.790 9.198 11.129 1.00 96.31 86 ARG A C 1
ATOM 665 O O . ARG A 1 86 ? 0.158 9.165 10.350 1.00 96.31 86 ARG A O 1
ATOM 672 N N . LYS A 1 87 ? -0.940 10.212 11.993 1.00 96.31 87 LYS A N 1
ATOM 673 C CA . LYS A 1 87 ? 0.019 11.332 12.081 1.00 96.31 87 LYS A CA 1
ATOM 674 C C . LYS A 1 87 ? 1.408 10.867 12.514 1.00 96.31 87 LYS A C 1
ATOM 676 O O . LYS A 1 87 ? 2.393 11.303 11.926 1.00 96.31 87 LYS A O 1
ATOM 681 N N . LYS A 1 88 ? 1.489 9.979 13.511 1.00 96.56 88 LYS A N 1
ATOM 682 C CA . LYS A 1 88 ? 2.754 9.377 13.955 1.00 96.56 88 LYS A CA 1
ATOM 683 C C . LYS A 1 88 ? 3.401 8.572 12.833 1.00 96.56 88 LYS A C 1
ATOM 685 O O . LYS A 1 88 ? 4.587 8.754 12.606 1.00 96.56 88 LYS A O 1
ATOM 690 N N . PHE A 1 89 ? 2.625 7.777 12.095 1.00 97.88 89 PHE A N 1
ATOM 691 C CA . PHE A 1 89 ? 3.103 7.022 10.935 1.00 97.88 89 PHE A CA 1
ATOM 692 C C . PHE A 1 89 ? 3.706 7.935 9.866 1.00 97.88 89 PHE A C 1
ATOM 694 O O . PHE A 1 89 ? 4.788 7.665 9.358 1.00 97.88 89 PHE A O 1
ATOM 701 N N . ASN A 1 90 ? 3.047 9.057 9.570 1.00 96.94 90 ASN A N 1
ATOM 702 C CA . ASN A 1 90 ? 3.544 10.015 8.583 1.00 96.94 90 ASN A CA 1
ATOM 703 C C . ASN A 1 90 ? 4.856 10.701 9.001 1.00 96.94 90 ASN A C 1
ATOM 705 O O . ASN A 1 90 ? 5.567 11.195 8.132 1.00 96.94 90 ASN A O 1
ATOM 709 N N . MET A 1 91 ? 5.158 10.762 10.303 1.00 95.69 91 MET A N 1
ATOM 710 C CA . MET A 1 91 ? 6.427 11.287 10.826 1.00 95.69 91 MET A CA 1
ATOM 711 C C . MET A 1 91 ? 7.508 10.207 10.926 1.00 95.69 91 MET A C 1
ATOM 713 O O . MET A 1 91 ? 8.664 10.456 10.606 1.00 95.69 91 MET A O 1
ATOM 717 N N . ASP A 1 92 ? 7.137 9.027 11.417 1.00 96.56 92 ASP A N 1
ATOM 718 C CA . ASP A 1 92 ? 8.007 7.872 11.608 1.00 96.56 92 ASP A CA 1
ATOM 719 C C . ASP A 1 92 ? 7.144 6.605 11.462 1.00 96.56 92 ASP A C 1
ATOM 721 O O . ASP A 1 92 ? 6.391 6.261 12.385 1.00 96.56 92 ASP A O 1
ATOM 725 N N . PRO A 1 93 ? 7.223 5.907 10.315 1.00 95.81 93 PRO A N 1
ATOM 726 C CA . PRO A 1 93 ? 6.350 4.775 10.031 1.00 95.81 93 PRO A CA 1
ATOM 727 C C . PRO A 1 93 ? 6.422 3.672 11.088 1.00 95.81 93 PRO A C 1
ATOM 729 O O . PRO A 1 93 ? 5.393 3.133 11.494 1.00 95.81 93 PRO A O 1
ATOM 732 N N . LYS A 1 94 ? 7.624 3.377 11.602 1.00 94.94 94 LYS A N 1
ATOM 733 C CA . LYS A 1 94 ? 7.828 2.330 12.612 1.00 94.94 94 LYS A CA 1
ATOM 734 C C . LYS A 1 94 ? 7.153 2.707 13.928 1.00 94.94 94 LYS A C 1
ATOM 736 O O . LYS A 1 94 ? 6.403 1.903 14.474 1.00 94.94 94 LYS A O 1
ATOM 741 N N . LYS A 1 95 ? 7.341 3.945 14.402 1.00 95.69 95 LYS A N 1
ATOM 742 C CA . LYS A 1 95 ? 6.675 4.426 15.629 1.00 95.69 95 LYS A CA 1
ATOM 743 C C . LYS A 1 95 ? 5.163 4.561 15.472 1.00 95.69 95 LYS A C 1
ATOM 745 O O . LYS A 1 95 ? 4.433 4.374 16.442 1.00 95.69 95 LYS A O 1
ATOM 750 N N . GLY A 1 96 ? 4.685 4.918 14.281 1.00 96.25 96 GLY A N 1
ATOM 751 C CA . GLY A 1 96 ? 3.255 4.987 13.989 1.00 96.25 96 GLY A CA 1
ATOM 752 C C . GLY A 1 96 ? 2.576 3.630 14.100 1.00 96.25 96 GLY A C 1
ATOM 753 O O . GLY A 1 96 ? 1.564 3.517 14.786 1.00 96.25 96 GLY A O 1
ATOM 754 N N . ILE A 1 97 ? 3.167 2.609 13.476 1.00 96.25 97 ILE A N 1
ATOM 755 C CA . ILE A 1 97 ? 2.685 1.228 13.568 1.00 96.25 97 ILE A CA 1
ATOM 756 C C . ILE A 1 97 ? 2.742 0.722 15.017 1.00 96.25 97 ILE A C 1
ATOM 758 O O . ILE A 1 97 ? 1.746 0.196 15.506 1.00 96.25 97 ILE A O 1
ATOM 762 N N . GLU A 1 98 ? 3.840 0.964 15.741 1.00 95.94 98 GLU A N 1
ATOM 763 C CA . GLU A 1 98 ? 3.960 0.539 17.144 1.00 95.94 98 GLU A CA 1
ATOM 764 C C . GLU A 1 98 ? 2.885 1.179 18.037 1.00 95.94 98 GLU A C 1
ATOM 766 O O . GLU A 1 98 ? 2.224 0.488 18.808 1.00 95.94 98 GLU A O 1
ATOM 771 N N . TYR A 1 99 ? 2.616 2.477 17.861 1.00 96.50 99 TYR A N 1
ATOM 772 C CA . TYR A 1 99 ? 1.536 3.158 18.577 1.00 96.50 99 TYR A CA 1
ATOM 773 C C . TYR A 1 99 ? 0.161 2.537 18.286 1.00 96.50 99 TYR A C 1
ATOM 775 O O . TYR A 1 99 ? -0.664 2.401 19.191 1.00 96.50 99 TYR A O 1
ATOM 783 N N . LEU A 1 100 ? -0.109 2.161 17.031 1.00 95.75 100 LEU A N 1
ATOM 784 C CA . LEU A 1 100 ? -1.370 1.511 16.664 1.00 95.75 100 LEU A CA 1
ATOM 785 C C . LEU A 1 100 ? -1.504 0.133 17.328 1.00 95.75 100 LEU A C 1
ATOM 787 O O . LEU A 1 100 ? -2.599 -0.210 17.774 1.00 95.75 100 LEU A O 1
ATOM 791 N N . TYR A 1 101 ? -0.405 -0.613 17.463 1.00 95.31 101 TYR A N 1
ATOM 792 C CA . TYR A 1 101 ? -0.382 -1.880 18.194 1.00 95.31 101 TYR A CA 1
ATOM 793 C C . TYR A 1 101 ? -0.649 -1.695 19.689 1.00 95.31 101 TYR A C 1
ATOM 795 O O . TYR A 1 101 ? -1.507 -2.371 20.250 1.00 95.31 101 TYR A O 1
ATOM 803 N N . GLU A 1 102 ? 0.053 -0.762 20.334 1.00 94.69 102 GLU A N 1
ATOM 804 C CA . GLU A 1 102 ? -0.077 -0.486 21.773 1.00 94.69 102 GLU A CA 1
ATOM 805 C C . GLU A 1 102 ? -1.494 -0.051 22.168 1.00 94.69 102 GLU A C 1
ATOM 807 O O . GLU A 1 102 ? -1.951 -0.338 23.271 1.00 94.69 102 GLU A O 1
ATOM 812 N N . ASN A 1 103 ? -2.209 0.621 21.262 1.00 92.62 103 ASN A N 1
ATOM 813 C CA . ASN A 1 103 ? -3.579 1.081 21.492 1.00 92.62 103 ASN A CA 1
ATOM 814 C C . ASN A 1 103 ? -4.642 0.078 21.001 1.00 92.62 103 ASN A C 1
ATOM 816 O O . ASN A 1 103 ? -5.829 0.405 21.006 1.00 92.62 103 ASN A O 1
ATOM 820 N N . GLY A 1 104 ? -4.244 -1.124 20.560 1.00 92.44 104 GLY A N 1
ATOM 821 C CA . GLY A 1 104 ? -5.162 -2.160 20.072 1.00 92.44 104 GLY A CA 1
ATOM 822 C C . GLY A 1 104 ? -5.952 -1.751 18.823 1.00 92.44 104 GLY A C 1
ATOM 823 O O . GLY A 1 104 ? -7.074 -2.213 18.619 1.00 92.44 104 GLY A O 1
ATOM 824 N N . LEU A 1 105 ? -5.398 -0.840 18.017 1.00 93.12 105 LEU A N 1
ATOM 825 C CA . LEU A 1 105 ? -6.010 -0.319 16.789 1.00 93.12 105 LEU A CA 1
ATOM 826 C C . LEU A 1 105 ? -5.582 -1.090 15.539 1.00 93.12 105 LEU A C 1
ATOM 828 O O . LEU A 1 105 ? -6.220 -0.960 14.496 1.00 93.12 105 LEU A O 1
ATOM 832 N N . LEU A 1 106 ? -4.490 -1.846 15.637 1.00 94.88 106 LEU A N 1
ATOM 833 C CA . LEU A 1 106 ? -3.934 -2.658 14.565 1.00 94.88 106 LEU A CA 1
ATOM 834 C C . LEU A 1 106 ? -3.360 -3.942 15.167 1.00 94.88 106 LEU A C 1
ATOM 836 O O . LEU A 1 106 ? -2.779 -3.911 16.252 1.00 94.88 106 LEU A O 1
ATOM 840 N N . GLN A 1 107 ? -3.525 -5.063 14.473 1.00 94.44 107 GLN A N 1
ATOM 841 C CA . GLN A 1 107 ? -2.929 -6.333 14.879 1.00 94.44 107 GLN A CA 1
ATOM 842 C C . GLN A 1 107 ? -1.503 -6.447 14.342 1.00 94.44 107 GLN A C 1
ATOM 844 O O . GLN A 1 107 ? -1.189 -5.923 13.276 1.00 94.44 107 GLN A O 1
ATOM 849 N N . ARG A 1 108 ? -0.637 -7.166 15.063 1.00 95.00 108 ARG A N 1
ATOM 850 C CA . ARG A 1 108 ? 0.765 -7.398 14.666 1.00 95.00 108 ARG A CA 1
ATOM 851 C C . ARG A 1 108 ? 0.904 -8.515 13.623 1.00 95.00 108 ARG A C 1
ATOM 853 O O . ARG A 1 108 ? 1.748 -9.394 13.774 1.00 95.00 108 ARG A O 1
ATOM 860 N N . THR A 1 109 ? 0.070 -8.493 12.590 1.00 97.25 109 THR A N 1
ATOM 861 C CA . THR A 1 109 ? 0.104 -9.446 11.473 1.00 97.25 109 THR A CA 1
ATOM 862 C C . THR A 1 109 ? 0.492 -8.711 10.185 1.00 97.25 109 THR A C 1
ATOM 864 O O . THR A 1 109 ? 0.151 -7.531 10.024 1.00 97.25 109 THR A O 1
ATOM 867 N N . PRO A 1 110 ? 1.225 -9.353 9.261 1.00 97.31 110 PRO A N 1
ATOM 868 C CA . PRO A 1 110 ? 1.553 -8.742 7.978 1.00 97.31 110 PRO A CA 1
ATOM 869 C C . PRO A 1 110 ? 0.319 -8.296 7.185 1.00 97.31 110 PRO A C 1
ATOM 871 O O . PRO A 1 110 ? 0.331 -7.229 6.572 1.00 97.31 110 PRO A O 1
ATOM 874 N N . GLU A 1 111 ? -0.753 -9.083 7.238 1.00 97.44 111 GLU A N 1
ATOM 875 C CA . GLU A 1 111 ? -1.988 -8.883 6.485 1.00 97.44 111 GLU A CA 1
ATOM 876 C C . GLU A 1 111 ? -2.767 -7.662 6.988 1.00 97.44 111 GLU A C 1
ATOM 878 O O . GLU A 1 111 ? -3.197 -6.835 6.181 1.00 97.44 111 GLU A O 1
ATOM 883 N N . ASP A 1 112 ? -2.911 -7.495 8.308 1.00 97.19 112 ASP A N 1
ATOM 884 C CA . ASP A 1 112 ? -3.621 -6.344 8.879 1.00 97.19 112 ASP A CA 1
ATOM 885 C C . ASP A 1 112 ? -2.865 -5.038 8.603 1.00 97.19 112 ASP A C 1
ATOM 887 O O . ASP A 1 112 ? -3.465 -4.021 8.236 1.00 97.19 112 ASP A O 1
ATOM 891 N N . VAL A 1 113 ? -1.532 -5.060 8.713 1.00 97.62 113 VAL A N 1
ATOM 892 C CA . VAL A 1 113 ? -0.691 -3.904 8.372 1.00 97.62 113 VAL A CA 1
ATOM 893 C C . VAL A 1 113 ? -0.788 -3.596 6.880 1.00 97.62 113 VAL A C 1
ATOM 895 O O . VAL A 1 113 ? -0.982 -2.438 6.513 1.00 97.62 113 VAL A O 1
ATOM 898 N N . ALA A 1 114 ? -0.709 -4.605 6.012 1.00 97.69 114 ALA A N 1
ATOM 899 C CA . ALA A 1 114 ? -0.859 -4.428 4.572 1.00 97.69 114 ALA A CA 1
ATOM 900 C C . ALA A 1 114 ? -2.215 -3.805 4.212 1.00 97.69 114 ALA A C 1
ATOM 902 O O . ALA A 1 114 ? -2.261 -2.842 3.447 1.00 97.69 114 ALA A O 1
ATOM 903 N N . GLN A 1 115 ? -3.311 -4.273 4.815 1.00 97.19 115 GLN A N 1
ATOM 904 C CA . GLN A 1 115 ? -4.641 -3.690 4.617 1.00 97.19 115 GLN A CA 1
ATOM 905 C C . GLN A 1 115 ? -4.724 -2.242 5.107 1.00 97.19 115 GLN A C 1
ATOM 907 O O . GLN A 1 115 ? -5.330 -1.399 4.441 1.00 97.19 115 GLN A O 1
ATOM 912 N N . PHE A 1 116 ? -4.116 -1.931 6.255 1.00 96.81 116 PHE A N 1
ATOM 913 C CA . PHE A 1 116 ? -4.036 -0.565 6.768 1.00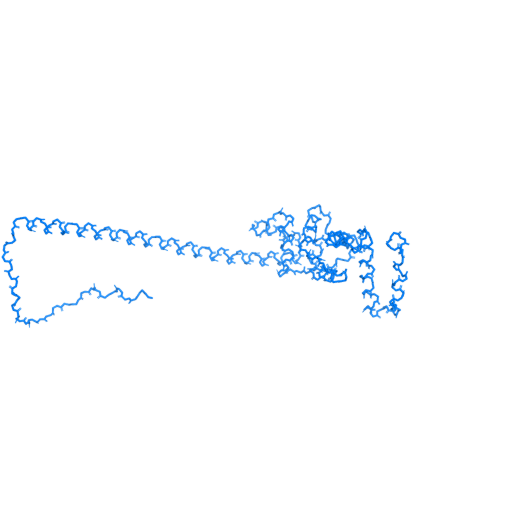 96.81 116 PHE A CA 1
ATOM 914 C C . PHE A 1 116 ? -3.304 0.365 5.791 1.00 96.81 116 PHE A C 1
ATOM 916 O O . PHE A 1 116 ? -3.807 1.446 5.473 1.00 96.81 116 PHE A O 1
ATOM 923 N N . LEU A 1 117 ? -2.157 -0.074 5.267 1.00 97.12 117 LEU A N 1
ATOM 924 C CA . LEU A 1 117 ? -1.373 0.681 4.291 1.00 97.12 117 LEU A CA 1
ATOM 925 C C . LEU A 1 117 ? -2.113 0.825 2.954 1.00 97.12 117 LEU A C 1
ATOM 927 O O . LEU A 1 117 ? -2.104 1.908 2.374 1.00 97.12 117 LEU A O 1
ATOM 931 N N . HIS A 1 118 ? -2.787 -0.230 2.488 1.00 95.88 118 HIS A N 1
ATOM 932 C CA . HIS A 1 118 ? -3.509 -0.242 1.212 1.00 95.88 118 HIS A CA 1
ATOM 933 C C . HIS A 1 118 ? -4.744 0.664 1.230 1.00 95.88 118 HIS A C 1
ATOM 935 O O . HIS A 1 118 ? -5.003 1.374 0.261 1.00 95.88 118 HIS A O 1
ATOM 941 N N . LYS A 1 119 ? -5.475 0.716 2.355 1.00 93.75 119 LYS A N 1
ATOM 942 C CA . LYS A 1 119 ? -6.562 1.692 2.546 1.00 93.75 119 LYS A CA 1
ATOM 943 C C . LYS A 1 119 ? -6.050 3.130 2.426 1.00 93.75 119 LYS A C 1
ATOM 945 O O . LYS A 1 119 ? -6.778 3.991 1.941 1.00 93.75 119 LYS A O 1
ATOM 950 N N . GLY A 1 120 ? -4.821 3.398 2.880 1.00 88.50 120 GLY A N 1
ATOM 951 C CA . GLY A 1 120 ? -4.099 4.654 2.638 1.00 88.50 120 GLY A CA 1
ATOM 952 C C . GLY A 1 120 ? -4.744 5.919 3.223 1.00 88.50 120 GLY A C 1
ATOM 953 O O . GLY A 1 120 ? -4.302 7.033 2.941 1.00 88.50 120 GLY A O 1
ATOM 954 N N . GLU A 1 121 ? -5.796 5.788 4.028 1.00 90.69 121 GLU A N 1
ATOM 955 C CA . GLU A 1 121 ? -6.612 6.913 4.468 1.00 90.69 121 GLU A CA 1
ATOM 956 C C . GLU A 1 121 ? -5.843 7.788 5.473 1.00 90.69 121 GLU A C 1
ATOM 958 O O . GLU A 1 121 ? -5.567 7.387 6.603 1.00 90.69 121 GLU A O 1
ATOM 963 N N . GLY A 1 122 ? -5.474 9.006 5.067 1.00 91.69 122 GLY A N 1
ATOM 964 C CA . GLY A 1 122 ? -4.686 9.927 5.895 1.00 91.69 122 GLY A CA 1
ATOM 965 C C . GLY A 1 122 ? -3.207 9.545 6.052 1.00 91.69 122 GLY A C 1
ATOM 966 O O . GLY A 1 122 ? -2.522 10.128 6.898 1.00 91.69 122 GLY A O 1
ATOM 967 N N . LEU A 1 123 ? -2.710 8.599 5.249 1.00 96.44 123 LEU A N 1
ATOM 968 C CA . LEU A 1 123 ? -1.310 8.184 5.235 1.00 96.44 123 LEU A CA 1
ATOM 969 C C . LEU A 1 123 ? -0.527 8.875 4.115 1.00 96.44 123 LEU A C 1
ATOM 971 O O . LEU A 1 123 ? -1.013 9.083 3.003 1.00 96.44 123 LEU A O 1
ATOM 975 N N . SER A 1 124 ? 0.722 9.221 4.405 1.00 96.69 124 SER A N 1
ATOM 976 C CA . SER A 1 124 ? 1.662 9.735 3.418 1.00 96.69 124 SER A CA 1
ATOM 977 C C . SER A 1 124 ? 2.137 8.594 2.525 1.00 96.69 124 SER A C 1
ATOM 979 O O . SER A 1 124 ? 2.740 7.635 3.002 1.00 96.69 124 SER A O 1
ATOM 981 N N . LYS A 1 125 ? 1.938 8.725 1.209 1.00 96.19 125 LYS A N 1
ATOM 982 C CA . LYS A 1 125 ? 2.421 7.743 0.223 1.00 96.19 125 LYS A CA 1
ATOM 983 C C . LYS A 1 125 ? 3.938 7.532 0.284 1.00 96.19 125 LYS A C 1
ATOM 985 O O . LYS A 1 125 ? 4.401 6.437 -0.019 1.00 96.19 125 LYS A O 1
ATOM 990 N N . THR A 1 126 ? 4.697 8.554 0.684 1.00 96.06 126 THR A N 1
ATOM 991 C CA . THR A 1 126 ? 6.144 8.443 0.924 1.00 96.06 126 THR A CA 1
ATOM 992 C C . THR A 1 126 ? 6.432 7.580 2.146 1.00 96.06 126 THR A C 1
ATOM 994 O O . THR A 1 126 ? 7.215 6.648 2.050 1.00 96.06 126 THR A O 1
ATOM 997 N N . ALA A 1 127 ? 5.722 7.805 3.255 1.00 97.12 127 ALA A N 1
ATOM 998 C CA . ALA A 1 127 ? 5.864 7.005 4.473 1.00 97.12 127 ALA A CA 1
ATOM 999 C C . ALA A 1 127 ? 5.486 5.526 4.250 1.00 97.12 127 ALA A C 1
ATOM 1001 O O . ALA A 1 127 ? 6.145 4.633 4.781 1.00 97.12 127 ALA A O 1
ATOM 1002 N N . ILE A 1 128 ? 4.456 5.267 3.432 1.00 97.62 128 ILE A N 1
ATOM 1003 C CA . ILE A 1 128 ? 4.085 3.907 3.009 1.00 97.62 128 ILE A CA 1
ATOM 1004 C C . ILE A 1 128 ? 5.248 3.261 2.249 1.00 97.62 128 ILE A C 1
ATOM 1006 O O . ILE A 1 128 ? 5.669 2.163 2.606 1.00 97.62 128 ILE A O 1
ATOM 1010 N N . GLY A 1 129 ? 5.791 3.951 1.241 1.00 96.38 129 GLY A N 1
ATOM 1011 C CA . GLY A 1 129 ? 6.929 3.459 0.465 1.00 96.38 129 GLY A CA 1
ATOM 1012 C C . GLY A 1 129 ? 8.155 3.184 1.336 1.00 96.38 129 GLY A C 1
ATOM 1013 O O . GLY A 1 129 ? 8.751 2.113 1.250 1.00 96.38 129 GLY A O 1
ATOM 1014 N N . ASP A 1 130 ? 8.490 4.102 2.240 1.00 95.88 130 ASP A N 1
ATOM 1015 C CA . ASP A 1 130 ? 9.629 3.940 3.140 1.00 95.88 130 ASP A CA 1
ATOM 1016 C C . ASP A 1 130 ? 9.500 2.693 4.016 1.00 95.88 130 ASP A C 1
ATOM 1018 O O . ASP A 1 130 ? 10.479 1.956 4.136 1.00 95.88 130 ASP A O 1
ATOM 1022 N N . TYR A 1 131 ? 8.307 2.443 4.577 1.00 97.12 131 TYR A N 1
ATOM 1023 C CA . TYR A 1 131 ? 8.017 1.289 5.434 1.00 97.12 131 TYR A CA 1
ATOM 1024 C C . TYR A 1 131 ? 7.991 -0.036 4.669 1.00 97.12 131 TYR A C 1
ATOM 1026 O O . TYR A 1 131 ? 8.565 -1.021 5.130 1.00 97.12 131 TYR A O 1
ATOM 1034 N N . LEU A 1 132 ? 7.336 -0.076 3.506 1.00 96.94 132 LEU A N 1
ATOM 1035 C CA . LEU A 1 132 ? 7.284 -1.270 2.656 1.00 96.94 132 LEU A CA 1
ATOM 1036 C C . LEU A 1 132 ? 8.668 -1.635 2.108 1.00 96.94 132 LEU A C 1
ATOM 1038 O O . LEU A 1 132 ? 8.977 -2.805 1.919 1.00 96.94 132 LEU A O 1
ATOM 1042 N N . GLY A 1 133 ? 9.518 -0.633 1.890 1.00 95.19 133 GLY A N 1
ATOM 1043 C CA . GLY A 1 133 ? 10.891 -0.819 1.444 1.00 95.19 133 GLY A CA 1
ATOM 1044 C C . GLY A 1 133 ? 11.865 -1.160 2.565 1.00 95.19 133 GLY A C 1
ATOM 1045 O O . GLY A 1 133 ? 13.068 -1.115 2.343 1.00 95.19 133 GLY A O 1
ATOM 1046 N N . GLU A 1 134 ? 11.427 -1.446 3.789 1.00 95.38 134 GLU A N 1
ATOM 1047 C CA . GLU A 1 134 ? 12.354 -1.764 4.872 1.00 95.38 134 GLU A CA 1
ATOM 1048 C C . GLU A 1 134 ? 12.930 -3.179 4.783 1.00 95.38 134 GLU A C 1
ATOM 1050 O O . GLU A 1 134 ? 12.327 -4.132 4.315 1.00 95.38 134 GLU A O 1
ATOM 1055 N N . ARG A 1 135 ? 14.145 -3.286 5.310 1.00 93.56 135 ARG A N 1
ATOM 1056 C CA . ARG A 1 135 ? 14.904 -4.484 5.678 1.00 93.56 135 ARG A CA 1
ATOM 1057 C C . ARG A 1 135 ? 14.271 -5.775 6.185 1.00 93.56 135 ARG A C 1
ATOM 1059 O O . ARG A 1 135 ? 14.841 -6.852 6.088 1.00 93.56 135 ARG A O 1
ATOM 1066 N N . SER A 1 136 ? 13.276 -5.565 7.030 1.00 94.81 136 SER A N 1
ATOM 1067 C CA . SER A 1 136 ? 12.935 -6.519 8.078 1.00 94.81 136 SER A CA 1
ATOM 1068 C C . SER A 1 136 ? 12.117 -7.649 7.484 1.00 94.81 136 SER A C 1
ATOM 1070 O O . SER A 1 136 ? 11.256 -7.375 6.653 1.00 94.81 136 SER A O 1
ATOM 1072 N N . GLU A 1 137 ? 12.286 -8.874 7.980 1.00 95.44 137 GLU A N 1
ATOM 1073 C CA . GLU A 1 137 ? 11.455 -10.017 7.574 1.00 95.44 137 GLU A CA 1
ATOM 1074 C C . GLU A 1 137 ? 9.957 -9.695 7.683 1.00 95.44 137 GLU A C 1
ATOM 1076 O O . GLU A 1 137 ? 9.177 -10.010 6.786 1.00 95.44 137 GLU A O 1
ATOM 1081 N N . PHE A 1 138 ? 9.564 -8.975 8.741 1.00 96.38 138 PHE A N 1
ATOM 1082 C CA . PHE A 1 138 ? 8.188 -8.515 8.913 1.00 96.38 138 PHE A CA 1
ATOM 1083 C C . PHE A 1 138 ? 7.763 -7.517 7.826 1.00 96.38 138 PHE A C 1
ATOM 1085 O O . PHE A 1 138 ? 6.683 -7.647 7.266 1.00 96.38 138 PHE A O 1
ATOM 1092 N N . ASN A 1 139 ? 8.606 -6.535 7.491 1.00 96.50 139 ASN A N 1
ATOM 1093 C CA . ASN A 1 139 ? 8.300 -5.549 6.449 1.00 96.50 139 ASN A CA 1
ATOM 1094 C C . ASN A 1 139 ? 8.216 -6.194 5.061 1.00 96.50 139 ASN A C 1
ATOM 1096 O O . ASN A 1 139 ? 7.360 -5.814 4.269 1.00 96.50 139 ASN A O 1
ATOM 1100 N N . GLU A 1 140 ? 9.051 -7.193 4.784 1.00 96.00 140 GLU A N 1
ATOM 1101 C CA . GLU A 1 140 ? 8.974 -7.966 3.546 1.00 96.00 140 GLU A CA 1
ATOM 1102 C C . GLU A 1 140 ? 7.703 -8.814 3.479 1.00 96.00 140 GLU A C 1
ATOM 1104 O O . GLU A 1 140 ? 7.066 -8.880 2.431 1.00 96.00 140 GLU A O 1
ATOM 1109 N N . ALA A 1 141 ? 7.285 -9.424 4.592 1.00 97.50 141 ALA A N 1
ATOM 1110 C CA . ALA A 1 141 ? 5.996 -10.109 4.664 1.00 97.50 141 ALA A CA 1
ATOM 1111 C C . ALA A 1 141 ? 4.827 -9.136 4.431 1.00 97.50 141 ALA A C 1
ATOM 1113 O O . ALA A 1 141 ? 3.927 -9.444 3.653 1.00 97.50 141 ALA A O 1
ATOM 1114 N N . VAL A 1 142 ? 4.877 -7.936 5.025 1.00 97.94 142 VAL A N 1
ATOM 1115 C CA . VAL A 1 142 ? 3.886 -6.874 4.784 1.00 97.94 142 VAL A CA 1
ATOM 1116 C C . VAL A 1 142 ? 3.881 -6.455 3.315 1.00 97.94 142 VAL A C 1
ATOM 1118 O O . VAL A 1 142 ? 2.809 -6.277 2.751 1.00 97.94 142 VAL A O 1
ATOM 1121 N N . LEU A 1 143 ? 5.046 -6.312 2.673 1.00 97.50 143 LEU A N 1
ATOM 1122 C CA . LEU A 1 143 ? 5.144 -5.988 1.247 1.00 97.50 143 LEU A CA 1
ATOM 1123 C C . LEU A 1 143 ? 4.488 -7.064 0.376 1.00 97.50 143 LEU A C 1
ATOM 1125 O O . LEU A 1 143 ? 3.715 -6.715 -0.514 1.00 97.50 143 LEU A O 1
ATOM 1129 N N . ARG A 1 144 ? 4.742 -8.350 0.647 1.00 96.81 144 ARG A N 1
ATOM 1130 C CA . ARG A 1 144 ? 4.091 -9.453 -0.079 1.00 96.81 144 ARG A CA 1
ATOM 1131 C C . ARG A 1 144 ? 2.571 -9.397 0.082 1.00 96.81 144 ARG A C 1
ATOM 1133 O O . ARG A 1 144 ? 1.869 -9.315 -0.921 1.00 96.81 144 ARG A O 1
ATOM 1140 N N . ALA A 1 145 ? 2.077 -9.302 1.317 1.00 97.69 145 ALA A N 1
ATOM 1141 C CA . ALA A 1 145 ? 0.645 -9.175 1.592 1.00 97.69 145 ALA A CA 1
ATOM 1142 C C . ALA A 1 145 ? 0.033 -7.914 0.946 1.00 97.69 145 ALA A C 1
ATOM 1144 O O . ALA A 1 145 ? -1.074 -7.943 0.420 1.00 97.69 145 ALA A O 1
ATOM 1145 N N . PHE A 1 146 ? 0.761 -6.796 0.924 1.00 97.81 146 PHE A N 1
ATOM 1146 C CA . PHE A 1 146 ? 0.320 -5.550 0.292 1.00 97.81 146 PHE A CA 1
ATOM 1147 C C . PHE A 1 146 ? 0.195 -5.681 -1.228 1.00 97.81 146 PHE A C 1
ATOM 1149 O O . PHE A 1 146 ? -0.754 -5.175 -1.827 1.00 97.81 146 PHE A O 1
ATOM 1156 N N . VAL A 1 147 ? 1.141 -6.371 -1.864 1.00 96.56 147 VAL A N 1
ATOM 1157 C CA . VAL A 1 147 ? 1.102 -6.661 -3.300 1.00 96.56 147 VAL A CA 1
ATOM 1158 C C . VAL A 1 147 ? -0.035 -7.636 -3.626 1.00 96.56 147 VAL A C 1
ATOM 1160 O O . VAL A 1 147 ? -0.700 -7.467 -4.643 1.00 96.56 147 VAL A O 1
ATOM 1163 N N . GLU A 1 148 ? -0.328 -8.602 -2.755 1.00 95.94 148 GLU A N 1
ATOM 1164 C CA . GLU A 1 148 ? -1.448 -9.538 -2.930 1.00 95.94 148 GLU A CA 1
ATOM 1165 C C . GLU A 1 148 ? -2.824 -8.858 -2.924 1.00 95.94 148 GLU A C 1
ATOM 1167 O O . GLU A 1 148 ? -3.728 -9.320 -3.624 1.00 95.94 148 GLU A O 1
ATOM 1172 N N . LEU A 1 149 ? -2.969 -7.733 -2.211 1.00 96.00 149 LEU A N 1
ATOM 1173 C CA . LEU A 1 149 ? -4.184 -6.905 -2.229 1.00 96.00 149 LEU A CA 1
ATOM 1174 C C . LEU A 1 149 ? -4.433 -6.218 -3.580 1.00 96.00 149 LEU A C 1
ATOM 1176 O O . LEU A 1 149 ? -5.532 -5.713 -3.811 1.00 96.00 149 LEU A O 1
ATOM 1180 N N . HIS A 1 150 ? -3.435 -6.185 -4.466 1.00 95.69 150 HIS A N 1
ATOM 1181 C CA . HIS A 1 150 ? -3.603 -5.670 -5.814 1.00 95.69 150 HIS A CA 1
ATOM 1182 C C . HIS A 1 150 ? -4.079 -6.780 -6.752 1.00 95.69 150 HIS A C 1
ATOM 1184 O O . HIS A 1 150 ? -3.419 -7.810 -6.925 1.00 95.69 150 HIS A O 1
ATOM 1190 N N . ASP A 1 151 ? -5.214 -6.527 -7.396 1.00 95.06 151 ASP A N 1
ATOM 1191 C CA . ASP A 1 151 ? -5.683 -7.324 -8.520 1.00 95.06 151 ASP A CA 1
ATOM 1192 C C . ASP A 1 151 ? -5.105 -6.756 -9.822 1.00 95.06 151 ASP A C 1
ATOM 1194 O O . ASP A 1 151 ? -5.333 -5.589 -10.156 1.00 95.06 151 ASP A O 1
ATOM 1198 N N . PHE A 1 152 ? -4.311 -7.575 -10.512 1.00 95.56 152 PHE A N 1
ATOM 1199 C CA . PHE A 1 152 ? -3.710 -7.272 -11.813 1.00 95.56 152 PHE A CA 1
ATOM 1200 C C . PHE A 1 152 ? -4.247 -8.163 -12.936 1.00 95.56 152 PHE A C 1
ATOM 1202 O O . PHE A 1 152 ? -3.658 -8.183 -14.017 1.00 95.56 152 PHE A O 1
ATOM 1209 N N . THR A 1 153 ? -5.312 -8.922 -12.682 1.00 93.69 153 THR A N 1
ATOM 1210 C CA . THR A 1 153 ? -5.915 -9.815 -13.676 1.00 93.69 153 THR A CA 1
ATOM 1211 C C . THR A 1 153 ? -6.385 -9.007 -14.886 1.00 93.69 153 THR A C 1
ATOM 1213 O O . THR A 1 153 ? -6.971 -7.936 -14.728 1.00 93.69 153 THR A O 1
ATOM 1216 N N . ASP A 1 154 ? -6.090 -9.494 -16.093 1.00 91.19 154 ASP A N 1
ATOM 1217 C CA . ASP A 1 154 ? -6.449 -8.875 -17.381 1.00 91.19 154 ASP A CA 1
ATOM 1218 C C . ASP A 1 154 ? -5.884 -7.458 -17.622 1.00 91.19 154 ASP A C 1
ATOM 1220 O O . ASP A 1 154 ? -6.221 -6.800 -18.613 1.00 91.19 154 ASP A O 1
ATOM 1224 N N . LEU A 1 155 ? -4.992 -6.968 -16.755 1.00 94.12 155 LEU A N 1
ATOM 1225 C CA . LEU A 1 155 ? -4.323 -5.684 -16.941 1.00 94.12 155 LEU A CA 1
ATOM 1226 C C . LEU A 1 155 ? -3.031 -5.868 -17.726 1.00 94.12 155 LEU A C 1
ATOM 1228 O O . LEU A 1 155 ? -2.210 -6.723 -17.408 1.00 94.12 155 LEU A O 1
ATOM 1232 N N . ILE A 1 156 ? -2.776 -4.984 -18.692 1.00 93.25 156 ILE A N 1
ATOM 1233 C CA . ILE A 1 156 ? -1.446 -4.914 -19.312 1.00 93.25 156 ILE A CA 1
ATOM 1234 C C . ILE A 1 156 ? -0.418 -4.376 -18.306 1.00 93.25 156 ILE A C 1
ATOM 1236 O O . ILE A 1 156 ? -0.752 -3.574 -17.429 1.00 93.25 156 ILE A O 1
ATOM 1240 N N . LEU A 1 157 ? 0.861 -4.716 -18.489 1.00 92.69 157 LEU A N 1
ATOM 1241 C CA . LEU A 1 157 ? 1.935 -4.390 -17.540 1.00 92.69 157 LEU A CA 1
ATOM 1242 C C . LEU A 1 157 ? 1.960 -2.910 -17.125 1.00 92.69 157 LEU A C 1
ATOM 1244 O O . LEU A 1 157 ? 2.093 -2.583 -15.950 1.00 92.69 157 LEU A O 1
ATOM 1248 N N . VAL A 1 158 ? 1.775 -1.994 -18.081 1.00 92.38 158 VAL A N 1
ATOM 1249 C CA . VAL A 1 158 ? 1.756 -0.546 -17.812 1.00 92.38 158 VAL A CA 1
ATOM 1250 C C . VAL A 1 158 ? 0.563 -0.137 -16.935 1.00 92.38 158 VAL A C 1
ATOM 1252 O O . VAL A 1 158 ? 0.699 0.771 -16.116 1.00 92.38 158 VAL A O 1
ATOM 1255 N N . GLN A 1 159 ? -0.603 -0.770 -17.092 1.00 94.75 159 GLN A N 1
ATOM 1256 C CA . GLN A 1 159 ? -1.784 -0.495 -16.265 1.00 94.75 159 GLN A CA 1
ATOM 1257 C C . GLN A 1 159 ? -1.582 -1.013 -14.840 1.00 94.75 159 GLN A C 1
ATOM 1259 O O . GLN A 1 159 ? -1.769 -0.249 -13.893 1.00 94.75 159 GLN A O 1
ATOM 1264 N N . ALA A 1 160 ? -1.104 -2.252 -14.698 1.00 95.94 160 ALA A N 1
ATOM 1265 C CA . ALA A 1 160 ? -0.771 -2.832 -13.401 1.00 95.94 160 ALA A CA 1
ATOM 1266 C C . ALA A 1 160 ? 0.295 -2.004 -12.661 1.00 95.94 160 ALA A C 1
ATOM 1268 O O . ALA A 1 160 ? 0.115 -1.666 -11.491 1.00 95.94 160 ALA A O 1
ATOM 1269 N N . LEU A 1 161 ? 1.355 -1.570 -13.358 1.00 94.25 161 LEU A N 1
ATOM 1270 C CA . LEU A 1 161 ? 2.379 -0.682 -12.796 1.00 94.25 161 LEU A CA 1
ATOM 1271 C C . LEU A 1 161 ? 1.797 0.646 -12.319 1.00 94.25 161 LEU A C 1
ATOM 1273 O O . LEU A 1 161 ? 2.151 1.124 -11.245 1.00 94.25 161 LEU A O 1
ATOM 1277 N N . ARG A 1 162 ? 0.897 1.262 -13.095 1.00 93.81 162 ARG A N 1
ATOM 1278 C CA . ARG A 1 162 ? 0.243 2.513 -12.684 1.00 93.81 162 ARG A CA 1
ATOM 1279 C C . ARG A 1 162 ? -0.589 2.319 -11.427 1.00 93.81 162 ARG A C 1
ATOM 1281 O O . ARG A 1 162 ? -0.509 3.165 -10.545 1.00 93.81 162 ARG A O 1
ATOM 1288 N N . GLN A 1 163 ? -1.360 1.238 -11.344 1.00 94.94 163 GLN A N 1
ATOM 1289 C CA . GLN A 1 163 ? -2.160 0.921 -10.164 1.00 94.94 163 GLN A CA 1
ATOM 1290 C C . GLN A 1 163 ? -1.268 0.699 -8.939 1.00 94.94 163 GLN A C 1
ATOM 1292 O O . GLN A 1 163 ? -1.484 1.322 -7.901 1.00 94.94 163 GLN A O 1
ATOM 1297 N N . PHE A 1 164 ? -0.216 -0.105 -9.086 1.00 95.38 164 PHE A N 1
ATOM 1298 C CA . PHE A 1 164 ? 0.732 -0.390 -8.015 1.00 95.38 164 PHE A CA 1
ATOM 1299 C C . PHE A 1 164 ? 1.427 0.881 -7.509 1.00 95.38 164 PHE A C 1
ATOM 1301 O O . PHE A 1 164 ? 1.351 1.211 -6.327 1.00 95.38 164 PHE A O 1
ATOM 1308 N N . LEU A 1 165 ? 2.007 1.672 -8.416 1.00 93.00 165 LEU A N 1
ATOM 1309 C CA . LEU A 1 165 ? 2.711 2.919 -8.096 1.00 93.00 165 LEU A CA 1
ATOM 1310 C C . LEU A 1 165 ? 1.779 4.082 -7.720 1.00 93.00 165 LEU A C 1
ATOM 1312 O O . LEU A 1 165 ? 2.246 5.155 -7.337 1.00 93.00 165 LEU A O 1
ATOM 1316 N N . TRP A 1 166 ? 0.460 3.907 -7.827 1.00 92.94 166 TRP A N 1
ATOM 1317 C CA . TRP A 1 166 ? -0.498 4.876 -7.304 1.00 92.94 166 TRP A CA 1
ATOM 1318 C C . TRP A 1 166 ? -0.672 4.745 -5.791 1.00 92.94 166 TRP A C 1
ATOM 1320 O O . TRP A 1 166 ? -0.975 5.743 -5.130 1.00 92.94 166 TRP A O 1
ATOM 1330 N N . SER A 1 167 ? -0.479 3.548 -5.235 1.00 93.62 167 SER A N 1
ATOM 1331 C CA . SER A 1 167 ? -0.738 3.259 -3.821 1.00 93.62 167 SER A CA 1
ATOM 1332 C C . SER A 1 167 ? 0.343 3.818 -2.877 1.00 93.62 167 SER A C 1
ATOM 1334 O O . SER A 1 167 ? 0.031 4.228 -1.760 1.00 93.62 167 SER A O 1
ATOM 1336 N N . PHE A 1 168 ? 1.588 3.967 -3.342 1.00 95.19 168 PHE A N 1
ATOM 1337 C CA . PHE A 1 168 ? 2.704 4.541 -2.577 1.00 95.19 168 PHE A CA 1
ATOM 1338 C C . PHE A 1 168 ? 3.671 5.335 -3.473 1.00 95.19 168 PHE A C 1
ATOM 1340 O O . PHE A 1 168 ? 3.521 5.388 -4.690 1.00 95.19 168 PHE A O 1
ATOM 1347 N N . ARG A 1 169 ? 4.663 6.011 -2.880 1.00 93.00 169 ARG A N 1
ATOM 1348 C CA . ARG A 1 169 ? 5.776 6.633 -3.618 1.00 93.00 169 ARG A CA 1
ATOM 1349 C C . ARG A 1 169 ? 7.003 5.740 -3.521 1.00 93.00 169 ARG A C 1
ATOM 1351 O O . ARG A 1 169 ? 7.384 5.376 -2.414 1.00 93.00 169 ARG A O 1
ATOM 1358 N N . LEU A 1 170 ? 7.614 5.421 -4.661 1.00 90.38 170 LEU A N 1
ATOM 1359 C CA . LEU A 1 170 ? 8.860 4.657 -4.682 1.00 90.38 170 LEU A CA 1
ATOM 1360 C C . LEU A 1 170 ? 9.942 5.362 -3.846 1.00 90.38 170 LEU A C 1
ATOM 1362 O O . LEU A 1 170 ? 10.121 6.574 -4.012 1.00 90.38 170 LEU A O 1
ATOM 1366 N N . PRO A 1 171 ? 10.655 4.625 -2.979 1.00 92.06 171 PRO A N 1
ATOM 1367 C CA . PRO A 1 171 ? 11.822 5.144 -2.275 1.00 92.06 171 PRO A CA 1
ATOM 1368 C C . PRO A 1 171 ? 12.941 5.534 -3.246 1.00 92.06 171 PRO A C 1
ATOM 1370 O O . PRO A 1 171 ? 12.952 5.104 -4.399 1.00 92.06 171 PRO A O 1
ATOM 1373 N N . GLY A 1 172 ? 13.896 6.341 -2.783 1.00 87.50 172 GLY A N 1
ATOM 1374 C CA . GLY A 1 172 ? 15.049 6.744 -3.597 1.00 87.50 172 GLY A CA 1
ATOM 1375 C C . GLY A 1 172 ? 16.175 5.706 -3.618 1.00 87.50 172 GLY A C 1
ATOM 1376 O O . GLY A 1 172 ? 17.009 5.706 -4.521 1.00 87.50 172 GLY A O 1
ATOM 1377 N N . GLU A 1 173 ? 16.224 4.823 -2.623 1.00 92.06 173 GLU A N 1
ATOM 1378 C CA . GLU A 1 173 ? 17.277 3.830 -2.468 1.00 92.06 173 GLU A CA 1
ATOM 1379 C C . GLU A 1 173 ? 17.057 2.632 -3.397 1.00 92.06 173 GLU A C 1
ATOM 1381 O O . GLU A 1 173 ? 16.053 1.925 -3.298 1.00 92.06 173 GLU A O 1
ATOM 1386 N N . ALA A 1 174 ? 18.049 2.345 -4.246 1.00 89.69 174 ALA A N 1
ATOM 1387 C CA . ALA A 1 174 ? 17.975 1.282 -5.251 1.00 89.69 174 ALA A CA 1
ATOM 1388 C C . ALA A 1 174 ? 17.546 -0.080 -4.671 1.00 89.69 174 ALA A C 1
ATOM 1390 O O . ALA A 1 174 ? 16.686 -0.738 -5.241 1.00 89.69 174 ALA A O 1
ATOM 1391 N N . GLN A 1 175 ? 18.066 -0.463 -3.498 1.00 92.50 175 GLN A N 1
ATOM 1392 C CA . GLN A 1 175 ? 17.729 -1.733 -2.830 1.00 92.50 175 GLN A CA 1
ATOM 1393 C C . GLN A 1 175 ? 16.264 -1.822 -2.368 1.00 92.50 175 GLN A C 1
ATOM 1395 O O . GLN A 1 175 ? 15.718 -2.914 -2.223 1.00 92.50 175 GLN A O 1
ATOM 1400 N N . LYS A 1 176 ? 15.622 -0.684 -2.077 1.00 93.75 176 LYS A N 1
ATOM 1401 C CA . LYS A 1 176 ? 14.204 -0.656 -1.703 1.00 93.75 176 LYS A CA 1
ATOM 1402 C C . LYS A 1 176 ? 13.322 -0.798 -2.939 1.00 93.75 176 LYS A C 1
ATOM 1404 O O . LYS A 1 176 ? 12.373 -1.574 -2.916 1.00 93.75 176 LYS A O 1
ATOM 1409 N N . ILE A 1 177 ? 13.671 -0.077 -4.006 1.00 92.94 177 ILE A N 1
ATOM 1410 C CA . ILE A 1 177 ? 12.993 -0.166 -5.305 1.00 92.94 177 ILE A CA 1
ATOM 1411 C C . ILE A 1 177 ? 13.063 -1.604 -5.825 1.00 92.94 177 ILE A C 1
ATOM 1413 O O . ILE A 1 177 ? 12.034 -2.164 -6.183 1.00 92.94 177 ILE A O 1
ATOM 1417 N N . ASP A 1 178 ? 14.254 -2.203 -5.812 1.00 92.44 178 ASP A N 1
ATOM 1418 C CA . ASP A 1 178 ? 14.511 -3.565 -6.286 1.00 92.44 178 ASP A CA 1
ATOM 1419 C C . ASP A 1 178 ? 13.528 -4.588 -5.693 1.00 92.44 178 ASP A C 1
ATOM 1421 O O . ASP A 1 178 ? 12.757 -5.206 -6.426 1.00 92.44 178 ASP A O 1
ATOM 1425 N N . ARG A 1 179 ? 13.430 -4.647 -4.358 1.00 94.06 179 ARG A N 1
ATOM 1426 C CA . ARG A 1 179 ? 12.519 -5.563 -3.648 1.00 94.06 179 ARG A CA 1
ATOM 1427 C C . ARG A 1 179 ? 11.042 -5.333 -3.962 1.00 94.06 179 ARG A C 1
ATOM 1429 O O . ARG A 1 179 ? 10.274 -6.288 -4.085 1.00 94.06 179 ARG A O 1
ATOM 1436 N N . MET A 1 180 ? 10.624 -4.073 -4.090 1.00 94.56 180 MET A N 1
ATOM 1437 C CA . MET A 1 180 ? 9.241 -3.742 -4.449 1.00 94.56 180 MET A CA 1
ATOM 1438 C C . MET A 1 180 ? 8.898 -4.207 -5.861 1.00 94.56 180 MET A C 1
ATOM 1440 O O . MET A 1 180 ? 7.820 -4.756 -6.088 1.00 94.56 180 MET A O 1
ATOM 1444 N N . MET A 1 181 ? 9.815 -3.990 -6.802 1.00 94.56 181 MET A N 1
ATOM 1445 C CA . MET A 1 181 ? 9.623 -4.356 -8.199 1.00 94.56 181 MET A CA 1
ATOM 1446 C C . MET A 1 181 ? 9.676 -5.869 -8.408 1.00 94.56 181 MET A C 1
ATOM 1448 O O . MET A 1 181 ? 8.918 -6.384 -9.227 1.00 94.56 181 MET A O 1
ATOM 1452 N N . GLU A 1 182 ? 10.501 -6.586 -7.644 1.00 94.06 182 GLU A N 1
ATOM 1453 C CA . GLU A 1 182 ? 10.526 -8.050 -7.643 1.00 94.06 182 GLU A CA 1
ATOM 1454 C C . GLU A 1 182 ? 9.187 -8.631 -7.165 1.00 94.06 182 GLU A C 1
ATOM 1456 O O . GLU A 1 182 ? 8.580 -9.440 -7.871 1.00 94.06 182 GLU A O 1
ATOM 1461 N N . CYS A 1 183 ? 8.659 -8.155 -6.029 1.00 94.75 183 CYS A N 1
ATOM 1462 C CA . CYS A 1 183 ? 7.352 -8.598 -5.531 1.00 94.75 183 CYS A CA 1
ATOM 1463 C C . CYS A 1 183 ? 6.226 -8.285 -6.531 1.00 94.75 183 CYS A C 1
ATOM 1465 O O . CYS A 1 183 ? 5.365 -9.129 -6.786 1.00 94.75 183 CYS A O 1
ATOM 1467 N N . PHE A 1 184 ? 6.246 -7.091 -7.135 1.00 95.88 184 PHE A N 1
ATOM 1468 C CA . PHE A 1 184 ? 5.293 -6.713 -8.178 1.00 95.88 184 PHE A CA 1
ATOM 1469 C C . PHE A 1 184 ? 5.355 -7.657 -9.386 1.00 95.88 184 PHE A C 1
ATOM 1471 O O . PHE A 1 184 ? 4.317 -8.149 -9.829 1.00 95.88 184 PHE A O 1
ATOM 1478 N N . ALA A 1 185 ? 6.554 -7.936 -9.905 1.00 94.94 185 ALA A N 1
ATOM 1479 C CA . ALA A 1 185 ? 6.734 -8.783 -11.080 1.00 94.94 185 ALA A CA 1
ATOM 1480 C C . ALA A 1 185 ? 6.262 -10.221 -10.827 1.00 94.94 185 ALA A C 1
ATOM 1482 O O . ALA A 1 185 ? 5.569 -10.798 -11.669 1.00 94.94 185 ALA A O 1
ATOM 1483 N N . GLN A 1 186 ? 6.572 -10.772 -9.648 1.00 93.94 186 GLN A N 1
ATOM 1484 C CA . GLN A 1 186 ? 6.089 -12.088 -9.230 1.00 93.94 186 GLN A CA 1
ATOM 1485 C C . GLN A 1 186 ? 4.558 -12.132 -9.211 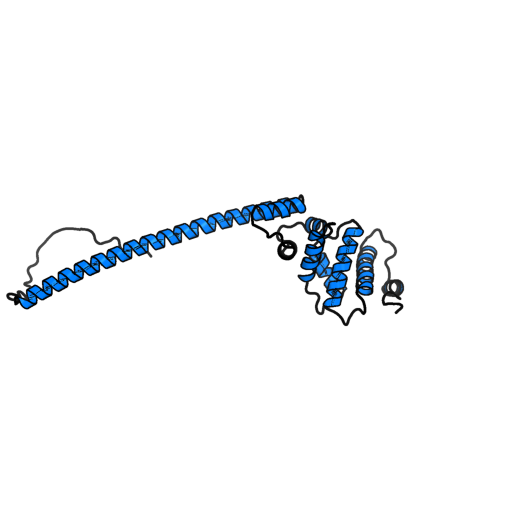1.00 93.94 186 GLN A C 1
ATOM 1487 O O . GLN A 1 186 ? 3.963 -13.017 -9.826 1.00 93.94 186 GLN A O 1
ATOM 1492 N N . ARG A 1 187 ? 3.908 -11.150 -8.576 1.00 95.06 187 ARG A N 1
ATOM 1493 C CA . ARG A 1 187 ? 2.442 -11.090 -8.510 1.00 95.06 187 ARG A CA 1
ATOM 1494 C C . ARG A 1 187 ? 1.797 -10.909 -9.878 1.00 95.06 187 ARG A C 1
ATOM 1496 O O . ARG A 1 187 ? 0.804 -11.568 -10.171 1.00 95.06 187 ARG A O 1
ATOM 1503 N N . TYR A 1 188 ? 2.353 -10.039 -10.717 1.00 95.62 188 TYR A N 1
ATOM 1504 C CA . TYR A 1 188 ? 1.826 -9.811 -12.058 1.00 95.62 188 TYR A CA 1
ATOM 1505 C C . TYR A 1 188 ? 1.859 -11.094 -12.895 1.00 95.62 188 TYR A C 1
ATOM 1507 O O . TYR A 1 188 ? 0.852 -11.435 -13.510 1.00 95.62 188 TYR A O 1
ATOM 1515 N N . CYS A 1 189 ? 2.976 -11.831 -12.877 1.00 93.00 189 CYS A N 1
ATOM 1516 C CA . CYS A 1 189 ? 3.105 -13.092 -13.616 1.00 93.00 189 CYS A CA 1
ATOM 1517 C C . CYS A 1 189 ? 2.196 -14.192 -13.058 1.00 93.00 189 CYS A C 1
ATOM 1519 O O . CYS A 1 189 ? 1.662 -14.982 -13.827 1.00 93.00 189 CYS A O 1
ATOM 1521 N N . GLN A 1 190 ? 1.983 -14.234 -11.738 1.00 92.88 190 GLN A N 1
ATOM 1522 C CA . GLN A 1 190 ? 1.040 -15.173 -11.120 1.00 92.88 190 GLN A CA 1
ATOM 1523 C C . GLN A 1 190 ? -0.401 -14.952 -11.596 1.00 92.88 190 GLN A C 1
ATOM 1525 O O . GLN A 1 190 ? -1.123 -15.923 -11.801 1.00 92.88 190 GLN A O 1
ATOM 1530 N N . LEU A 1 191 ? -0.819 -13.693 -11.762 1.00 93.25 191 LEU A N 1
ATOM 1531 C CA . LEU A 1 191 ? -2.167 -13.347 -12.229 1.00 93.25 191 LEU A CA 1
ATOM 1532 C C . LEU A 1 191 ? -2.299 -13.368 -13.759 1.00 93.25 191 LEU A C 1
ATOM 1534 O O . LEU A 1 191 ? -3.408 -13.482 -14.270 1.00 93.25 191 LEU A O 1
ATOM 1538 N N . ASN A 1 192 ? -1.182 -13.282 -14.488 1.00 91.56 192 ASN A N 1
ATOM 1539 C CA . ASN A 1 192 ? -1.144 -13.227 -15.950 1.00 91.56 192 ASN A CA 1
ATOM 1540 C C . ASN A 1 192 ? -0.099 -14.210 -16.526 1.00 91.56 192 ASN A C 1
ATOM 1542 O O . ASN A 1 192 ? 0.895 -13.771 -17.121 1.00 91.56 192 ASN A O 1
ATOM 1546 N N . PRO A 1 193 ? -0.298 -15.533 -16.364 1.00 87.62 193 PRO A N 1
ATOM 1547 C CA . PRO A 1 193 ? 0.700 -16.549 -16.718 1.00 87.62 193 PRO A CA 1
ATOM 1548 C C . PRO A 1 193 ? 1.010 -16.614 -18.222 1.00 87.62 193 PRO A C 1
ATOM 1550 O O . PRO A 1 193 ? 2.091 -17.050 -18.605 1.00 87.62 193 PRO A O 1
ATOM 1553 N N . ASP A 1 194 ? 0.095 -16.146 -19.074 1.00 87.12 194 ASP A N 1
ATOM 1554 C CA . ASP A 1 194 ? 0.236 -16.212 -20.533 1.00 87.12 194 ASP A CA 1
ATOM 1555 C C . ASP A 1 194 ? 1.007 -15.020 -21.134 1.00 87.12 194 ASP A C 1
ATOM 1557 O O . ASP A 1 194 ? 1.332 -15.028 -22.322 1.00 87.12 194 ASP A O 1
ATOM 1561 N N . ILE A 1 195 ? 1.297 -13.977 -20.343 1.00 86.69 195 ILE A N 1
ATOM 1562 C CA . ILE A 1 195 ? 1.943 -12.748 -20.841 1.00 86.69 195 ILE A CA 1
ATOM 1563 C C . ILE A 1 195 ? 3.471 -12.857 -20.802 1.00 86.69 195 ILE A C 1
ATOM 1565 O O . ILE A 1 195 ? 4.144 -12.454 -21.753 1.00 86.69 195 ILE A O 1
ATOM 1569 N N . PHE A 1 196 ? 4.027 -13.382 -19.709 1.00 83.88 196 PHE A N 1
ATOM 1570 C CA . PHE A 1 196 ? 5.471 -13.509 -19.514 1.00 83.88 196 PHE A CA 1
ATOM 1571 C C . PHE A 1 196 ? 5.846 -14.950 -19.183 1.00 83.88 196 PHE A C 1
ATOM 1573 O O . PHE A 1 196 ? 5.241 -15.580 -18.325 1.00 83.88 196 PHE A O 1
ATOM 1580 N N . THR A 1 197 ? 6.898 -15.451 -19.831 1.00 80.00 197 THR A N 1
ATOM 1581 C CA . THR A 1 197 ? 7.439 -16.800 -19.597 1.00 80.00 197 THR A CA 1
ATOM 1582 C C . THR A 1 197 ? 8.155 -16.921 -18.250 1.00 80.00 197 THR A C 1
ATOM 1584 O O . THR A 1 197 ? 8.202 -18.007 -17.676 1.00 80.00 197 THR A O 1
ATOM 1587 N N . ASN A 1 198 ? 8.728 -15.824 -17.741 1.00 81.94 198 ASN A N 1
ATOM 1588 C CA . ASN A 1 198 ? 9.381 -15.751 -16.438 1.00 81.94 198 ASN A CA 1
ATOM 1589 C C . ASN A 1 198 ? 9.170 -14.380 -15.768 1.00 81.94 198 ASN A C 1
ATOM 1591 O O . ASN A 1 198 ? 8.948 -13.358 -16.425 1.00 81.94 198 ASN A O 1
ATOM 1595 N N . ALA A 1 199 ? 9.268 -14.365 -14.436 1.00 87.62 199 ALA A N 1
ATOM 1596 C CA . ALA A 1 199 ? 9.161 -13.139 -13.647 1.00 87.62 199 ALA A CA 1
ATOM 1597 C C . ALA A 1 199 ? 10.314 -12.162 -13.931 1.00 87.62 199 ALA A C 1
ATOM 1599 O O . ALA A 1 199 ? 10.099 -10.952 -13.893 1.00 87.62 199 ALA A O 1
ATOM 1600 N N . ASP A 1 200 ? 11.495 -12.668 -14.297 1.00 88.75 200 ASP A N 1
ATOM 1601 C CA . ASP A 1 200 ? 12.671 -11.854 -14.623 1.00 88.75 200 ASP A CA 1
ATOM 1602 C C . ASP A 1 200 ? 12.411 -10.927 -15.819 1.00 88.75 200 ASP A C 1
ATOM 1604 O O . ASP A 1 200 ? 12.712 -9.736 -15.761 1.00 88.75 200 ASP A O 1
ATOM 1608 N N . THR A 1 201 ? 11.769 -11.425 -16.882 1.00 90.06 201 THR A N 1
ATOM 1609 C CA . THR A 1 201 ? 11.383 -10.609 -18.047 1.00 90.06 201 THR A CA 1
ATOM 1610 C C . THR A 1 201 ? 10.408 -9.514 -17.634 1.00 90.06 201 THR A C 1
ATOM 1612 O O . THR A 1 201 ? 10.578 -8.355 -18.018 1.00 90.06 201 THR A O 1
ATOM 1615 N N . CYS A 1 202 ? 9.405 -9.856 -16.817 1.00 91.88 202 CYS A N 1
ATOM 1616 C CA . CYS A 1 202 ? 8.442 -8.888 -16.296 1.00 91.88 202 CYS A CA 1
ATOM 1617 C C . CYS A 1 202 ? 9.134 -7.814 -15.445 1.00 91.88 202 CYS A C 1
ATOM 1619 O O . CYS A 1 202 ? 8.839 -6.626 -15.584 1.00 91.88 202 CYS A O 1
ATOM 1621 N N . TYR A 1 203 ? 10.075 -8.216 -14.592 1.00 93.00 203 TYR A N 1
ATOM 1622 C CA . TYR A 1 203 ? 10.866 -7.328 -13.747 1.00 93.00 203 TYR A CA 1
ATOM 1623 C C . TYR A 1 203 ? 11.712 -6.358 -14.586 1.00 93.00 203 TYR A C 1
ATOM 1625 O O . TYR A 1 203 ? 11.580 -5.139 -14.435 1.00 93.00 203 TYR A O 1
ATOM 1633 N N . VAL A 1 204 ? 12.517 -6.867 -15.528 1.00 91.50 204 VAL A N 1
ATOM 1634 C CA . VAL A 1 204 ? 13.397 -6.030 -16.362 1.00 91.50 204 VAL A CA 1
ATOM 1635 C C . VAL A 1 204 ? 12.567 -5.073 -17.217 1.00 91.50 204 VAL A C 1
ATOM 1637 O O . VAL A 1 204 ? 12.870 -3.879 -17.283 1.00 91.50 204 VAL A O 1
ATOM 1640 N N . LEU A 1 205 ? 11.475 -5.558 -17.819 1.00 91.62 205 LEU A N 1
ATOM 1641 C CA . LEU A 1 205 ? 10.592 -4.714 -18.620 1.00 91.62 205 LEU A CA 1
ATOM 1642 C C . LEU A 1 205 ? 9.894 -3.645 -17.766 1.00 91.62 205 LEU A C 1
ATOM 1644 O O . LEU A 1 205 ? 9.722 -2.512 -18.217 1.00 91.62 205 LEU A O 1
ATOM 1648 N N . SER A 1 206 ? 9.543 -3.957 -16.517 1.00 92.81 206 SER A N 1
ATOM 1649 C CA . SER A 1 206 ? 8.973 -2.977 -15.587 1.00 92.81 206 SER A CA 1
ATOM 1650 C C . SER A 1 206 ? 9.951 -1.841 -15.283 1.00 92.81 206 SER A C 1
ATOM 1652 O O . SER A 1 206 ? 9.571 -0.668 -15.337 1.00 92.81 206 SER A O 1
ATOM 1654 N N . PHE A 1 207 ? 11.226 -2.160 -15.044 1.00 90.19 207 PHE A N 1
ATOM 1655 C CA . PHE A 1 207 ? 12.278 -1.151 -14.906 1.00 90.19 207 PHE A CA 1
ATOM 1656 C C . PHE A 1 207 ? 12.473 -0.341 -16.185 1.00 90.19 207 PHE A C 1
ATOM 1658 O O . PHE A 1 207 ? 12.584 0.885 -16.121 1.00 90.19 207 PHE A O 1
ATOM 1665 N N . ALA A 1 208 ? 12.458 -0.993 -17.348 1.00 90.94 208 ALA A N 1
ATOM 1666 C CA . ALA A 1 208 ? 12.551 -0.310 -18.631 1.00 90.94 208 ALA A CA 1
ATOM 1667 C C . ALA A 1 208 ? 11.411 0.704 -18.819 1.00 90.94 208 ALA A C 1
ATOM 1669 O O . ALA A 1 208 ? 11.662 1.822 -19.266 1.00 90.94 208 ALA A O 1
ATOM 1670 N N . ILE A 1 209 ? 10.181 0.370 -18.412 1.00 90.25 209 ILE A N 1
ATOM 1671 C CA . ILE A 1 209 ? 9.027 1.283 -18.451 1.00 90.25 209 ILE A CA 1
ATOM 1672 C C . ILE A 1 209 ? 9.220 2.479 -17.504 1.00 90.25 209 ILE A C 1
ATOM 1674 O O . ILE A 1 209 ? 8.939 3.619 -17.887 1.00 90.25 209 ILE A O 1
ATOM 1678 N N . ILE A 1 210 ? 9.718 2.257 -16.284 1.00 87.00 210 ILE A N 1
ATOM 1679 C CA . ILE A 1 210 ? 9.984 3.335 -15.312 1.00 87.00 210 ILE A CA 1
ATOM 1680 C C . ILE A 1 210 ? 11.088 4.275 -15.827 1.00 87.00 210 ILE A C 1
ATOM 1682 O O . ILE A 1 210 ? 10.942 5.503 -15.786 1.00 87.00 210 ILE A O 1
ATOM 1686 N N . MET A 1 211 ? 12.172 3.714 -16.369 1.00 86.12 211 MET A N 1
ATOM 1687 C CA . MET A 1 211 ? 13.253 4.488 -16.985 1.00 86.12 211 MET A CA 1
ATOM 1688 C C . MET A 1 211 ? 12.758 5.257 -18.210 1.00 86.12 211 MET A C 1
ATOM 1690 O O . MET A 1 211 ? 13.064 6.439 -18.349 1.00 86.12 211 MET A O 1
ATOM 1694 N N . LEU A 1 212 ? 11.933 4.632 -19.056 1.00 87.75 212 LEU A N 1
ATOM 1695 C CA . LEU A 1 212 ? 11.325 5.283 -20.214 1.00 87.75 212 LEU A CA 1
ATOM 1696 C C . LEU A 1 212 ? 10.480 6.488 -19.793 1.00 87.75 212 LEU A C 1
ATOM 1698 O O . LEU A 1 212 ? 10.585 7.548 -20.407 1.00 87.75 212 LEU A O 1
ATOM 1702 N N . ASN A 1 213 ? 9.681 6.359 -18.728 1.00 85.12 213 ASN A N 1
ATOM 1703 C CA . ASN A 1 213 ? 8.898 7.477 -18.205 1.00 85.12 213 ASN A CA 1
ATOM 1704 C C . ASN A 1 213 ? 9.798 8.662 -17.825 1.00 85.12 213 ASN A C 1
ATOM 1706 O O . ASN A 1 213 ? 9.525 9.797 -18.221 1.00 85.12 213 ASN A O 1
ATOM 1710 N N . THR A 1 214 ? 10.907 8.383 -17.136 1.00 83.56 214 THR A N 1
ATOM 1711 C CA . THR A 1 214 ? 11.900 9.404 -16.784 1.00 83.56 214 THR A CA 1
ATOM 1712 C C . THR A 1 214 ? 12.505 10.036 -18.039 1.00 83.56 214 THR A C 1
ATOM 1714 O O . THR A 1 214 ? 12.522 11.259 -18.148 1.00 83.56 214 THR A O 1
ATOM 1717 N N . SER A 1 215 ? 12.928 9.238 -19.021 1.00 84.12 215 SER A N 1
ATOM 1718 C CA . SER A 1 215 ? 13.527 9.730 -20.270 1.00 84.12 215 SER A CA 1
ATOM 1719 C C . SER A 1 215 ? 12.575 10.584 -21.114 1.00 84.12 215 SER A C 1
ATOM 1721 O O . SER A 1 215 ? 13.001 11.559 -21.727 1.00 84.12 215 SER A O 1
ATOM 1723 N N . LEU A 1 216 ? 11.280 10.256 -21.153 1.00 84.62 216 LEU A N 1
ATOM 1724 C CA . LEU A 1 216 ? 10.300 10.984 -21.968 1.00 84.62 216 LEU A CA 1
ATOM 1725 C C . LEU A 1 216 ? 9.822 12.294 -21.323 1.00 84.62 216 LEU A C 1
ATOM 1727 O O . LEU A 1 216 ? 9.532 13.263 -22.040 1.00 84.62 216 LEU A O 1
ATOM 1731 N N . HIS A 1 217 ? 9.721 12.329 -19.990 1.00 84.88 217 HIS A N 1
ATOM 1732 C CA . HIS A 1 217 ? 9.073 13.421 -19.254 1.00 84.88 217 HIS A CA 1
ATOM 1733 C C . HIS A 1 217 ? 10.026 14.314 -18.454 1.00 84.88 217 HIS A C 1
ATOM 1735 O O . HIS A 1 217 ? 9.626 15.417 -18.082 1.00 84.88 217 HIS A O 1
ATOM 1741 N N . ASN A 1 218 ? 11.271 13.899 -18.208 1.00 82.94 218 ASN A N 1
ATOM 1742 C CA . ASN A 1 218 ? 12.263 14.760 -17.571 1.00 82.94 218 ASN A CA 1
ATOM 1743 C C . ASN A 1 218 ? 12.800 15.789 -18.590 1.00 82.94 218 ASN A C 1
ATOM 1745 O O . ASN A 1 218 ? 13.460 15.391 -19.550 1.00 82.94 218 ASN A O 1
ATOM 1749 N N . PRO A 1 219 ? 12.576 17.106 -18.399 1.00 83.50 219 PRO A N 1
ATOM 1750 C CA . PRO A 1 219 ? 13.018 18.135 -19.346 1.00 83.50 219 PRO A CA 1
ATOM 1751 C C . PRO A 1 219 ? 14.546 18.232 -19.483 1.00 83.50 219 PRO A C 1
ATOM 1753 O O . PRO A 1 219 ? 15.035 18.803 -20.455 1.00 83.50 219 PRO A O 1
ATOM 1756 N N . SER A 1 220 ? 15.303 17.664 -18.540 1.00 86.38 220 SER A N 1
ATOM 1757 C CA . SER A 1 220 ? 16.767 17.587 -18.609 1.00 86.38 220 SER A CA 1
ATOM 1758 C C . SER A 1 220 ? 17.271 16.563 -19.636 1.00 86.38 220 SER A C 1
ATOM 1760 O O . SER A 1 220 ? 18.430 16.631 -20.043 1.00 86.38 220 SER A O 1
ATOM 1762 N N . VAL A 1 221 ? 16.425 15.618 -20.063 1.00 83.81 221 VAL A N 1
ATOM 1763 C CA . VAL A 1 221 ? 16.765 14.612 -21.078 1.00 83.81 221 VAL A CA 1
ATOM 1764 C C . VAL A 1 221 ? 16.441 15.179 -22.459 1.00 83.81 221 VAL A C 1
ATOM 1766 O O . VAL A 1 221 ? 15.279 15.397 -22.802 1.00 83.81 221 VAL A O 1
ATOM 1769 N N . LYS A 1 222 ? 17.485 15.454 -23.247 1.00 84.62 222 LYS A N 1
ATOM 1770 C CA . LYS A 1 222 ? 17.356 16.049 -24.589 1.00 84.62 222 LYS A CA 1
ATOM 1771 C C . LYS A 1 222 ? 16.965 15.019 -25.647 1.00 84.62 222 LYS A C 1
ATOM 1773 O O . LYS A 1 222 ? 16.098 15.298 -26.470 1.00 84.62 222 LYS A O 1
ATOM 1778 N N . ASP A 1 223 ? 17.565 13.834 -25.578 1.00 85.88 223 ASP A N 1
ATOM 1779 C CA . ASP A 1 223 ? 17.333 12.758 -26.535 1.00 85.88 223 ASP A CA 1
ATOM 1780 C C . ASP A 1 223 ? 16.258 11.815 -26.006 1.00 85.88 223 ASP A C 1
ATOM 1782 O O . ASP A 1 223 ? 16.490 10.988 -25.122 1.00 85.88 223 ASP A O 1
ATOM 1786 N N . LYS A 1 224 ? 15.046 11.978 -26.536 1.00 86.75 224 LYS A N 1
ATOM 1787 C CA . LYS A 1 224 ? 13.903 11.144 -26.170 1.00 86.75 224 LYS A CA 1
ATOM 1788 C C . LYS A 1 224 ? 13.896 9.884 -27.035 1.00 86.75 224 LYS A C 1
ATOM 1790 O O . LYS A 1 224 ? 13.885 10.020 -28.259 1.00 86.75 224 LYS A O 1
ATOM 1795 N N . PRO A 1 225 ? 13.873 8.683 -26.434 1.00 88.19 225 PRO A N 1
ATOM 1796 C CA . PRO A 1 225 ? 13.876 7.448 -27.200 1.00 88.19 225 PRO A CA 1
ATOM 1797 C C . PRO A 1 225 ? 12.608 7.326 -28.055 1.00 88.19 225 PRO A C 1
ATOM 1799 O O . PRO A 1 225 ? 11.500 7.567 -27.569 1.00 88.19 225 PRO A O 1
ATOM 1802 N N . THR A 1 226 ? 12.764 6.939 -29.321 1.00 90.31 226 THR A N 1
ATOM 1803 C CA . THR A 1 226 ? 11.636 6.581 -30.195 1.00 90.31 226 THR A CA 1
ATOM 1804 C C . THR A 1 226 ? 11.072 5.203 -29.817 1.00 90.31 226 THR A C 1
ATOM 1806 O O . THR A 1 226 ? 11.749 4.428 -29.129 1.00 90.31 226 THR A O 1
ATOM 1809 N N . PRO A 1 227 ? 9.854 4.844 -30.268 1.00 87.75 227 PRO A N 1
ATOM 1810 C CA . PRO A 1 227 ? 9.316 3.500 -30.063 1.00 87.75 227 PRO A CA 1
ATOM 1811 C C . PRO A 1 227 ? 10.264 2.398 -30.556 1.00 87.75 227 PRO A C 1
ATOM 1813 O O . PRO A 1 227 ? 10.476 1.407 -29.863 1.00 87.75 227 PRO A O 1
ATOM 1816 N N . GLU A 1 228 ? 10.902 2.590 -31.712 1.00 89.06 228 GLU A N 1
ATOM 1817 C CA . GLU A 1 228 ? 11.836 1.627 -32.304 1.00 89.06 228 GLU A CA 1
ATOM 1818 C C . GLU A 1 228 ? 13.102 1.480 -31.460 1.00 89.06 228 GLU A C 1
ATOM 1820 O O . GLU A 1 228 ? 13.598 0.368 -31.278 1.00 89.06 228 GLU A O 1
ATOM 1825 N N . GLN A 1 229 ? 13.609 2.589 -30.910 1.00 87.44 229 GLN A N 1
ATOM 1826 C CA . GLN A 1 229 ? 14.750 2.568 -29.996 1.00 87.44 229 GLN A CA 1
ATOM 1827 C C . GLN A 1 229 ? 14.401 1.832 -28.705 1.00 87.44 229 GLN A C 1
ATOM 1829 O O . GLN A 1 229 ? 15.183 0.996 -28.262 1.00 87.44 229 GLN A O 1
ATOM 1834 N N . PHE A 1 230 ? 13.216 2.069 -28.137 1.00 88.38 230 PHE A N 1
ATOM 1835 C CA . PHE A 1 230 ? 12.772 1.341 -26.950 1.00 88.38 230 PHE A CA 1
ATOM 1836 C C . PHE A 1 230 ? 12.635 -0.164 -27.222 1.00 88.38 230 PHE A C 1
ATOM 1838 O O . PHE A 1 230 ? 13.098 -0.972 -26.420 1.00 88.38 230 PHE A O 1
ATOM 1845 N N . VAL A 1 231 ? 12.077 -0.557 -28.371 1.00 87.19 231 VAL A N 1
ATOM 1846 C CA . VAL A 1 231 ? 12.019 -1.970 -28.782 1.00 87.19 231 VAL A CA 1
ATOM 1847 C C . VAL A 1 231 ? 13.427 -2.553 -28.923 1.00 87.19 231 VAL A C 1
ATOM 1849 O O . VAL A 1 231 ? 13.689 -3.636 -28.410 1.00 87.19 231 VAL A O 1
ATOM 1852 N N . ALA A 1 232 ? 14.353 -1.839 -29.569 1.00 86.69 232 ALA A N 1
ATOM 1853 C CA . ALA A 1 232 ? 15.730 -2.295 -29.745 1.00 86.69 232 ALA A CA 1
ATOM 1854 C C . ALA A 1 232 ? 16.481 -2.455 -28.412 1.00 86.69 232 ALA A C 1
ATOM 1856 O O . ALA A 1 232 ? 17.202 -3.436 -28.247 1.00 86.69 232 ALA A O 1
ATOM 1857 N N . MET A 1 233 ? 16.279 -1.541 -27.455 1.00 84.75 233 MET A N 1
ATOM 1858 C CA . MET A 1 233 ? 16.876 -1.601 -26.111 1.00 84.75 233 MET A CA 1
ATOM 1859 C C . MET A 1 233 ? 16.408 -2.810 -25.296 1.00 84.75 233 MET A C 1
ATOM 1861 O O . MET A 1 233 ? 17.116 -3.238 -24.392 1.00 84.75 233 MET A O 1
ATOM 1865 N N . ASN A 1 234 ? 15.224 -3.340 -25.606 1.00 84.69 234 ASN A N 1
ATOM 1866 C CA . ASN A 1 234 ? 14.607 -4.444 -24.877 1.00 84.69 234 ASN A CA 1
ATOM 1867 C C . ASN A 1 234 ? 14.652 -5.783 -25.638 1.00 84.69 234 ASN A C 1
ATOM 1869 O O . ASN A 1 234 ? 14.082 -6.771 -25.172 1.00 84.69 234 ASN A O 1
ATOM 1873 N N . ARG A 1 235 ? 15.332 -5.849 -26.793 1.00 83.19 235 ARG A N 1
ATOM 1874 C CA . ARG A 1 235 ? 15.556 -7.116 -27.508 1.00 83.19 235 ARG A CA 1
ATOM 1875 C C . ARG A 1 235 ? 16.405 -8.064 -26.663 1.00 83.19 235 ARG A C 1
ATOM 1877 O O . ARG A 1 235 ? 17.444 -7.662 -26.145 1.00 83.19 235 ARG A O 1
ATOM 1884 N N . GLY A 1 236 ? 15.998 -9.327 -26.576 1.00 78.38 236 GLY A N 1
ATOM 1885 C CA . GLY A 1 236 ? 16.725 -10.375 -25.866 1.00 78.38 236 GLY A CA 1
ATOM 1886 C C . GLY A 1 236 ? 16.356 -10.530 -24.390 1.00 78.38 236 GLY A C 1
ATOM 1887 O O . GLY A 1 236 ? 16.845 -11.465 -23.760 1.00 78.38 236 GLY A O 1
ATOM 1888 N N . ILE A 1 237 ? 15.490 -9.673 -23.832 1.00 81.31 237 ILE A N 1
ATOM 1889 C CA . ILE A 1 237 ? 15.085 -9.763 -22.417 1.00 81.31 237 ILE A CA 1
ATOM 1890 C C . ILE A 1 237 ? 14.279 -11.042 -22.149 1.00 81.31 237 ILE A C 1
ATOM 1892 O O . ILE A 1 237 ? 14.433 -11.649 -21.094 1.00 81.31 237 ILE A O 1
ATOM 1896 N N . ASN A 1 238 ? 13.483 -11.507 -23.116 1.00 74.75 238 ASN A N 1
ATOM 1897 C CA . ASN A 1 238 ? 12.738 -12.761 -23.003 1.00 74.75 238 ASN A CA 1
ATOM 1898 C C . ASN A 1 238 ? 13.628 -13.967 -23.351 1.00 74.75 238 ASN A C 1
ATOM 1900 O O . ASN A 1 238 ? 13.431 -14.618 -24.376 1.00 74.75 238 ASN A O 1
ATOM 1904 N N . ASN A 1 239 ? 14.650 -14.233 -22.532 1.00 65.31 239 ASN A N 1
ATOM 1905 C CA . ASN A 1 239 ? 15.588 -15.353 -22.705 1.00 65.31 239 ASN A CA 1
ATOM 1906 C C . ASN A 1 239 ? 16.247 -15.419 -24.104 1.00 65.31 239 ASN A C 1
ATOM 1908 O O . ASN A 1 239 ? 16.453 -16.504 -24.648 1.00 65.31 239 ASN A O 1
ATOM 1912 N N . GLY A 1 240 ? 16.578 -14.267 -24.698 1.00 58.12 240 GLY A N 1
ATOM 1913 C CA . GLY A 1 240 ? 17.192 -14.183 -26.030 1.00 58.12 240 GLY A CA 1
ATOM 1914 C C . GLY A 1 240 ? 16.228 -13.965 -27.207 1.00 58.12 240 GLY A C 1
ATOM 1915 O O . GLY A 1 240 ? 16.696 -13.947 -28.345 1.00 58.12 240 GLY A O 1
ATOM 1916 N N . GLY A 1 241 ? 14.925 -13.781 -26.950 1.00 45.97 241 GLY A N 1
ATOM 1917 C CA . GLY A 1 241 ? 13.900 -13.394 -27.938 1.00 45.97 241 GLY A CA 1
ATOM 1918 C C . GLY A 1 241 ? 13.714 -11.891 -28.129 1.00 45.97 241 GLY A C 1
ATOM 1919 O O . GLY A 1 241 ? 13.921 -11.125 -27.158 1.00 45.97 241 GLY A O 1
#

Radius of gyration: 38.33 Å; chains: 1; bounding box: 100×37×81 Å

pLDDT: mean 84.58, std 17.58, range [29.23, 97.94]

Organism: Pectinophora gossypiella (NCBI:txid13191)

Sequence (241 aa):
MISDFENLSLGGNNAASNHGDPFSHTELTPEQQKALIDIRRRKTELLLEIQQLKDELGEVVAELEAMDGQEECKQNSKAKQMSIGRKKFNMDPKKGIEYLYENGLLQRTPEDVAQFLHKGEGLSKTAIGDYLGERSEFNEAVLRAFVELHDFTDLILVQALRQFLWSFRLPGEAQKIDRMMECFAQRYCQLNPDIFTNADTCYVLSFAIIMLNTSLHNPSVKDKPTPEQFVAMNRGINNGG